Protein AF-A0A859FGV5-F1 (afdb_monomer_lite)

Organism: NCBI:txid2592382

Structure (mmCIF, N/CA/C/O backbone):
data_AF-A0A859FGV5-F1
#
_entry.id   AF-A0A859FGV5-F1
#
loop_
_atom_site.group_PDB
_atom_site.id
_atom_site.type_symbol
_atom_site.label_atom_id
_atom_site.label_alt_id
_atom_site.label_comp_id
_atom_site.label_asym_id
_atom_site.label_entity_id
_atom_site.label_seq_id
_atom_site.pdbx_PDB_ins_code
_atom_site.Cartn_x
_atom_site.Cartn_y
_atom_site.Cartn_z
_atom_site.occupancy
_atom_site.B_iso_or_equiv
_atom_site.auth_seq_id
_atom_site.auth_comp_id
_atom_site.auth_asym_id
_atom_site.auth_atom_id
_atom_site.pdbx_PDB_model_num
ATOM 1 N N . MET A 1 1 ? -12.016 44.290 43.740 1.00 36.22 1 MET A N 1
ATOM 2 C CA . MET A 1 1 ? -12.674 45.457 43.110 1.00 36.22 1 MET A CA 1
ATOM 3 C C . MET A 1 1 ? -13.338 44.993 41.828 1.00 36.22 1 MET A C 1
ATOM 5 O O . MET A 1 1 ? -12.646 44.362 41.050 1.00 36.22 1 MET A O 1
ATOM 9 N N . LYS A 1 2 ? -14.636 45.313 41.693 1.00 33.78 2 LYS A N 1
ATOM 10 C CA . LYS A 1 2 ? -15.413 45.671 40.483 1.00 33.78 2 LYS A CA 1
ATOM 11 C C . LYS A 1 2 ? -15.190 44.797 39.226 1.00 33.78 2 LYS A C 1
ATOM 13 O O . LYS A 1 2 ? -14.111 44.825 38.664 1.00 33.78 2 LYS A O 1
ATOM 18 N N . ALA A 1 3 ? -16.105 43.911 38.833 1.00 37.06 3 ALA A N 1
ATOM 19 C CA . ALA A 1 3 ? -17.445 44.147 38.263 1.00 37.06 3 ALA A CA 1
ATOM 20 C C . ALA A 1 3 ? -17.447 44.782 36.855 1.00 37.06 3 ALA A C 1
ATOM 22 O O . ALA A 1 3 ? -16.793 45.800 36.647 1.00 37.06 3 ALA A O 1
ATOM 23 N N . SER A 1 4 ? -18.322 44.217 36.007 1.00 36.66 4 SER A N 1
ATOM 24 C CA . SER A 1 4 ? -19.003 44.822 34.840 1.00 36.66 4 SER A CA 1
ATOM 25 C C . SER A 1 4 ? -18.224 44.805 33.513 1.00 36.66 4 SER A C 1
ATOM 27 O O . SER A 1 4 ? -17.102 45.284 33.454 1.00 36.66 4 SER A O 1
ATOM 29 N N . ILE A 1 5 ? -18.684 44.134 32.444 1.00 42.53 5 ILE A N 1
ATOM 30 C CA . ILE A 1 5 ? -19.902 44.340 31.612 1.00 42.53 5 ILE A CA 1
ATOM 31 C C . ILE A 1 5 ? -19.957 45.739 30.975 1.00 42.53 5 ILE A C 1
ATOM 33 O O . ILE A 1 5 ? -20.167 46.698 31.711 1.00 42.53 5 ILE A O 1
ATOM 37 N N . LEU A 1 6 ? -19.863 45.803 29.632 1.00 35.97 6 LEU A N 1
ATOM 38 C CA . LEU A 1 6 ? -20.652 46.610 28.656 1.00 35.97 6 LEU A CA 1
ATOM 39 C C . LEU A 1 6 ? -19.947 46.493 27.279 1.00 35.97 6 LEU A C 1
ATOM 41 O O . LEU A 1 6 ? -18.790 46.877 27.168 1.00 35.97 6 LEU A O 1
ATOM 45 N N . ILE A 1 7 ? -20.449 45.781 26.261 1.00 45.12 7 ILE A N 1
ATOM 46 C CA . ILE A 1 7 ? -21.450 46.181 25.241 1.00 45.12 7 ILE A CA 1
ATOM 47 C C . ILE A 1 7 ? -21.465 47.684 24.916 1.00 45.12 7 ILE A C 1
ATOM 49 O O . ILE A 1 7 ? -21.731 48.478 25.807 1.00 45.12 7 ILE A O 1
ATOM 53 N N . ILE A 1 8 ? -21.265 48.032 23.634 1.00 44.50 8 ILE A N 1
ATOM 54 C CA . ILE A 1 8 ? -21.992 49.031 22.799 1.00 44.50 8 ILE A CA 1
ATOM 55 C C . ILE A 1 8 ? -21.205 49.144 21.467 1.00 44.50 8 ILE A C 1
ATOM 57 O O . ILE A 1 8 ? -20.013 49.414 21.500 1.00 44.50 8 ILE A O 1
ATOM 61 N N . ILE A 1 9 ? -21.698 48.701 20.301 1.00 42.84 9 ILE A N 1
ATOM 62 C CA . ILE A 1 9 ? -22.842 49.149 19.471 1.00 42.84 9 ILE A CA 1
ATOM 63 C C . ILE A 1 9 ? -22.511 50.371 18.575 1.00 42.84 9 ILE A C 1
ATOM 65 O O . ILE A 1 9 ? -22.349 51.482 19.061 1.00 42.84 9 ILE A O 1
ATOM 69 N N . ILE A 1 10 ? -22.561 50.101 17.258 1.00 44.59 10 ILE A N 1
ATOM 70 C CA . ILE A 1 10 ? -23.005 50.930 16.110 1.00 44.59 10 ILE A CA 1
ATOM 71 C C . ILE A 1 10 ? -22.128 52.088 15.600 1.00 44.59 10 ILE A C 1
ATOM 73 O O . ILE A 1 10 ? -21.855 53.065 16.285 1.00 44.59 10 ILE A O 1
ATOM 77 N N . GLY A 1 11 ? -21.890 52.030 14.283 1.00 44.16 11 GLY A N 1
ATOM 78 C CA . GLY A 1 11 ? -21.596 53.166 13.409 1.00 44.16 11 GLY A CA 1
ATOM 79 C C . GLY A 1 11 ? -21.893 52.823 11.944 1.00 44.16 11 GLY A C 1
ATOM 80 O O . GLY A 1 11 ? -20.979 52.554 11.177 1.00 44.16 11 GLY A O 1
ATOM 81 N N . ILE A 1 12 ? -23.182 52.772 11.587 1.00 49.06 12 ILE A N 1
ATOM 82 C CA . ILE A 1 12 ? -23.689 52.742 10.201 1.00 49.06 12 ILE A CA 1
ATOM 83 C C . ILE A 1 12 ? -23.523 54.146 9.588 1.00 49.06 12 ILE A C 1
ATOM 85 O O . ILE A 1 12 ? -23.565 55.129 10.328 1.00 49.06 12 ILE A O 1
ATOM 89 N N . LEU A 1 13 ? -23.485 54.192 8.247 1.00 46.62 13 LEU A N 1
ATOM 90 C CA . LEU A 1 13 ? -23.838 55.282 7.311 1.00 46.62 13 LEU A CA 1
ATOM 91 C C . LEU A 1 13 ? -22.626 55.865 6.573 1.00 46.62 13 LEU A C 1
ATOM 93 O O . LEU A 1 13 ? -21.603 56.139 7.181 1.00 46.62 13 LEU A O 1
ATOM 97 N N . ALA A 1 14 ? -22.679 56.226 5.296 1.00 50.22 14 ALA A N 1
ATOM 98 C CA . ALA A 1 14 ? -23.533 55.934 4.144 1.00 50.22 14 ALA A CA 1
ATOM 99 C C . ALA A 1 14 ? -22.877 56.699 2.978 1.00 50.22 14 ALA A C 1
ATOM 101 O O . ALA A 1 14 ? -22.317 57.775 3.189 1.00 50.22 14 ALA A O 1
ATOM 102 N N . GLY A 1 15 ? -22.983 56.189 1.755 1.00 37.38 15 GLY A N 1
ATOM 103 C CA . GLY A 1 15 ? -22.537 56.896 0.556 1.00 37.38 15 GLY A CA 1
ATOM 104 C C . GLY A 1 15 ? -23.163 56.301 -0.697 1.00 37.38 15 GLY A C 1
ATOM 105 O O . GLY A 1 15 ? -22.520 55.533 -1.400 1.00 37.38 15 GLY A O 1
ATOM 106 N N . CYS A 1 16 ? -24.436 56.625 -0.929 1.00 46.34 16 CYS A N 1
ATOM 107 C CA . CYS A 1 16 ? -25.188 56.331 -2.148 1.00 46.34 16 CYS A CA 1
ATOM 108 C C . CYS A 1 16 ? -24.657 57.123 -3.358 1.00 46.34 16 CYS A C 1
ATOM 110 O O . CYS A 1 16 ? -24.300 58.288 -3.208 1.00 46.34 16 CYS A O 1
ATOM 112 N N . SER A 1 17 ? -24.787 56.575 -4.572 1.00 42.12 17 SER A N 1
ATOM 113 C CA . SER A 1 17 ? -25.478 57.299 -5.655 1.00 42.12 17 SER A CA 1
ATOM 114 C C . SER A 1 17 ? -26.057 56.336 -6.702 1.00 42.12 17 SER A C 1
ATOM 116 O O . SER A 1 17 ? -25.453 55.326 -7.049 1.00 42.12 17 SER A O 1
ATOM 118 N N . GLU A 1 18 ? -27.288 56.658 -7.098 1.00 41.16 18 GLU A N 1
ATOM 119 C CA . GLU A 1 18 ? -28.247 55.948 -7.955 1.00 41.16 18 GLU A CA 1
ATOM 120 C C . GLU A 1 18 ? -27.807 55.933 -9.430 1.00 41.16 18 GLU A C 1
ATOM 122 O O . GLU A 1 18 ? -27.090 56.819 -9.885 1.00 41.16 18 GLU A O 1
ATOM 127 N N . SER A 1 19 ? -28.212 54.978 -10.268 1.00 37.00 19 SER A N 1
ATOM 128 C CA . SER A 1 19 ? -29.498 54.952 -10.999 1.00 37.00 19 SER A CA 1
ATOM 129 C C . SER A 1 19 ? -29.366 53.815 -12.040 1.00 37.00 19 SER A C 1
ATOM 131 O O . SER A 1 19 ? -28.291 53.621 -12.590 1.00 37.00 19 SER A O 1
ATOM 133 N N . SER A 1 20 ? -30.331 52.955 -12.360 1.00 38.19 20 SER A N 1
ATOM 134 C CA . SER A 1 20 ? -31.715 53.188 -12.763 1.00 38.19 20 SER A CA 1
ATOM 135 C C . SER A 1 20 ? -32.458 51.840 -12.823 1.00 38.19 20 SER A C 1
ATOM 137 O O . SER A 1 20 ? -31.886 50.798 -13.137 1.00 38.19 20 SER A O 1
ATOM 139 N N . THR A 1 21 ? -33.747 51.875 -12.502 1.00 37.75 21 THR A N 1
ATOM 140 C CA . THR A 1 21 ? -34.671 50.736 -12.473 1.00 37.75 21 THR A CA 1
ATOM 141 C C . THR A 1 21 ? -34.961 50.171 -13.866 1.00 37.75 21 THR A C 1
ATOM 143 O O . THR A 1 21 ? -35.413 50.901 -14.745 1.00 37.75 21 THR A O 1
ATOM 146 N N . SER A 1 22 ? -34.876 48.847 -14.020 1.00 31.41 22 SER A N 1
ATOM 147 C CA . SER A 1 22 ? -35.819 48.091 -14.853 1.00 31.41 22 SER A CA 1
ATOM 148 C C . SER A 1 22 ? -36.148 46.764 -14.162 1.00 31.41 22 SER A C 1
ATOM 150 O O . SER A 1 22 ? -35.274 46.073 -13.650 1.00 31.41 22 SER A O 1
ATOM 152 N N . ILE A 1 23 ? -37.444 46.482 -14.051 1.00 37.06 23 ILE A N 1
ATOM 153 C CA . ILE A 1 23 ? -38.026 45.320 -13.379 1.00 37.06 23 ILE A CA 1
ATOM 154 C C . ILE A 1 23 ? -38.530 44.346 -14.458 1.00 37.06 23 ILE A C 1
ATOM 156 O O . ILE A 1 23 ? -39.153 44.784 -15.424 1.00 37.06 23 ILE A O 1
ATOM 160 N N . ASN A 1 24 ? -38.329 43.048 -14.187 1.00 32.16 24 ASN A N 1
ATOM 161 C CA . ASN A 1 24 ? -38.904 41.827 -14.784 1.00 32.16 24 ASN A CA 1
ATOM 162 C C . ASN A 1 24 ? -38.186 41.177 -15.978 1.00 32.16 24 ASN A C 1
ATOM 164 O O . ASN A 1 24 ? -38.390 41.561 -17.124 1.00 32.16 24 ASN A O 1
ATOM 168 N N . THR A 1 25 ? -37.492 40.063 -15.710 1.00 31.73 25 THR A N 1
ATOM 169 C CA . THR A 1 25 ? -37.883 38.672 -16.070 1.00 31.73 25 THR A CA 1
ATOM 170 C C . THR A 1 25 ? -36.914 37.718 -15.338 1.00 31.73 25 THR A C 1
ATOM 172 O O . THR A 1 25 ? -35.735 38.057 -15.239 1.00 31.73 25 THR A O 1
ATOM 175 N N . PRO A 1 26 ? -37.354 36.582 -14.756 1.00 35.41 26 PRO A N 1
ATOM 176 C CA . PRO A 1 26 ? -36.458 35.697 -14.019 1.00 35.41 26 PRO A CA 1
ATOM 177 C C . PRO A 1 26 ? -35.542 34.977 -15.012 1.00 35.41 26 PRO A C 1
ATOM 179 O O . PRO A 1 26 ? -36.003 34.119 -15.764 1.00 35.41 26 PRO A O 1
ATOM 182 N N . SER A 1 27 ? -34.256 35.337 -15.031 1.00 33.00 27 SER A N 1
ATOM 183 C CA . SER A 1 27 ? -33.252 34.525 -15.715 1.00 33.00 27 SER A CA 1
ATOM 184 C C . SER A 1 27 ? -33.233 33.158 -15.056 1.00 33.00 27 SER A C 1
ATOM 186 O O . SER A 1 27 ? -32.942 33.021 -13.867 1.00 33.00 27 SER A O 1
ATOM 188 N N . GLN A 1 28 ? -33.583 32.157 -15.854 1.00 34.97 28 GLN A N 1
ATOM 189 C CA . GLN A 1 28 ? -33.240 30.778 -15.592 1.00 34.97 28 GLN A CA 1
ATOM 190 C C . GLN A 1 28 ? -31.737 30.737 -15.316 1.00 34.97 28 GLN A C 1
ATOM 192 O O . GLN A 1 28 ? -30.939 31.170 -16.144 1.00 34.97 28 GLN A O 1
ATOM 197 N N . VAL A 1 29 ? -31.371 30.283 -14.121 1.00 39.88 29 VAL A N 1
ATOM 198 C CA . VAL A 1 29 ? -30.007 29.850 -13.841 1.00 39.88 29 VAL A CA 1
ATOM 199 C C . VAL A 1 29 ? -29.839 28.584 -14.668 1.00 39.88 29 VAL A C 1
ATOM 201 O O . VAL A 1 29 ? -30.293 27.511 -14.270 1.00 39.88 29 VAL A O 1
ATOM 204 N N . GLU A 1 30 ? -29.295 28.732 -15.874 1.00 37.31 30 GLU A N 1
ATOM 205 C CA . GLU A 1 30 ? -28.652 27.605 -16.530 1.00 37.31 30 GLU A CA 1
ATOM 206 C C . GLU A 1 30 ? -27.567 27.109 -15.570 1.00 37.31 30 GLU A C 1
ATOM 208 O O . GLU A 1 30 ? -26.857 27.934 -14.984 1.00 37.31 30 GLU A O 1
ATOM 213 N N . PRO A 1 31 ? -27.474 25.794 -15.316 1.00 39.19 31 PRO A N 1
ATOM 214 C CA . PRO A 1 31 ? -26.362 25.279 -14.547 1.00 39.19 31 PRO A CA 1
ATOM 215 C C . PRO A 1 31 ? -25.097 25.666 -15.310 1.00 39.19 31 PRO A C 1
ATOM 217 O O . PRO A 1 31 ? -24.920 25.234 -16.448 1.00 39.19 31 PRO A O 1
ATOM 220 N N . GLU A 1 32 ? -24.251 26.499 -14.699 1.00 36.03 32 GLU A N 1
ATOM 221 C CA . GLU A 1 32 ? -22.847 26.610 -15.078 1.00 36.03 32 GLU A CA 1
ATOM 222 C C . GLU A 1 32 ? -22.302 25.185 -15.051 1.00 36.03 32 GLU A C 1
ATOM 224 O O . GLU A 1 32 ? -21.998 24.612 -14.003 1.00 36.03 32 GLU A O 1
ATOM 229 N N . THR A 1 33 ? -22.276 24.561 -16.224 1.00 37.66 33 THR A N 1
ATOM 230 C CA . THR A 1 33 ? -21.464 23.391 -16.465 1.00 37.66 33 THR A CA 1
ATOM 231 C C . THR A 1 33 ? -20.056 23.858 -16.180 1.00 37.66 33 THR A C 1
ATOM 233 O O . THR A 1 33 ? -19.511 24.669 -16.927 1.00 37.66 33 THR A O 1
ATOM 236 N N . VAL A 1 34 ? -19.504 23.403 -15.058 1.00 40.84 34 VAL A N 1
ATOM 237 C CA . VAL A 1 34 ? -18.069 23.443 -14.817 1.00 40.84 34 VAL A CA 1
ATOM 238 C C . VAL A 1 34 ? -17.454 22.736 -16.019 1.00 40.84 34 VAL A C 1
ATOM 240 O O . VAL A 1 34 ? -17.498 21.510 -16.112 1.00 40.84 34 VAL A O 1
ATOM 243 N N . GLU A 1 35 ? -16.979 23.511 -16.992 1.00 36.38 35 GLU A N 1
ATOM 244 C CA . GLU A 1 35 ? -16.066 23.007 -18.002 1.00 36.38 35 GLU A CA 1
ATOM 245 C C . GLU A 1 35 ? -14.843 22.541 -17.223 1.00 36.38 35 GLU A C 1
ATOM 247 O O . GLU A 1 35 ? -14.020 23.330 -16.760 1.00 36.38 35 GLU A O 1
ATOM 252 N N . LEU A 1 36 ? -14.782 21.229 -17.005 1.00 38.28 36 LEU A N 1
ATOM 253 C CA . LEU A 1 36 ? -13.553 20.528 -16.698 1.00 38.28 36 LEU A CA 1
ATOM 254 C C . LEU A 1 36 ? -12.600 20.830 -17.853 1.00 38.28 36 LEU A C 1
ATOM 256 O O . LEU A 1 36 ? -12.634 20.172 -18.892 1.00 38.28 36 LEU A O 1
ATOM 260 N N . ILE A 1 37 ? -11.766 21.852 -17.675 1.00 41.19 37 ILE A N 1
ATOM 261 C CA . ILE A 1 37 ? -10.524 21.985 -18.422 1.00 41.19 37 ILE A CA 1
ATOM 262 C C . ILE A 1 37 ? -9.653 20.833 -17.920 1.00 41.19 37 ILE A C 1
ATOM 264 O O . ILE A 1 37 ? -8.911 20.957 -16.951 1.00 41.19 37 ILE A O 1
ATOM 268 N N . LEU A 1 38 ? -9.854 19.659 -18.515 1.00 43.72 38 LEU A N 1
ATOM 269 C CA . LEU A 1 38 ? -8.895 18.571 -18.465 1.00 43.72 38 LEU A CA 1
ATOM 270 C C . LEU A 1 38 ? -7.695 19.071 -19.265 1.00 43.72 38 LEU A C 1
ATOM 272 O O . LEU A 1 38 ? -7.762 19.136 -20.493 1.00 43.72 38 LEU A O 1
ATOM 276 N N . ASP A 1 39 ? -6.636 19.489 -18.571 1.00 42.22 39 ASP A N 1
ATOM 277 C CA . ASP A 1 39 ? -5.323 19.638 -19.191 1.00 42.22 39 ASP A CA 1
ATOM 278 C C . ASP A 1 39 ? -4.971 18.285 -19.820 1.00 42.22 39 ASP A C 1
ATOM 280 O O . ASP A 1 39 ? -4.677 17.299 -19.147 1.00 42.22 39 ASP A O 1
ATOM 284 N N . ASN A 1 40 ? -5.107 18.226 -21.140 1.00 41.88 40 ASN A N 1
ATOM 285 C CA . ASN A 1 40 ? -5.143 17.004 -21.937 1.00 41.88 40 ASN A CA 1
ATOM 286 C C . ASN A 1 40 ? -3.730 16.497 -22.297 1.00 41.88 40 ASN A C 1
ATOM 288 O O . ASN A 1 40 ? -3.563 15.819 -23.307 1.00 41.88 40 ASN A O 1
ATOM 292 N N . ASP A 1 41 ? -2.730 16.845 -21.483 1.00 47.16 41 ASP A N 1
ATOM 293 C CA . ASP A 1 41 ? -1.309 16.521 -21.678 1.00 47.16 41 ASP A CA 1
ATOM 294 C C . ASP A 1 41 ? -0.780 15.542 -20.610 1.00 47.16 41 ASP A C 1
ATOM 296 O O . ASP A 1 41 ? 0.430 15.400 -20.430 1.00 47.16 41 ASP A O 1
ATOM 300 N N . GLN A 1 42 ? -1.659 14.826 -19.896 1.00 56.59 42 GLN A N 1
ATOM 301 C CA . GLN A 1 42 ? -1.212 13.669 -19.118 1.00 56.59 42 GLN A CA 1
ATOM 302 C C . GLN A 1 42 ? -0.746 12.579 -20.087 1.00 56.59 42 GLN A C 1
ATOM 304 O O . GLN A 1 42 ? -1.535 12.036 -20.863 1.00 56.59 42 GLN A O 1
ATOM 309 N N . GLN A 1 43 ? 0.555 12.287 -20.058 1.00 72.00 43 GLN A N 1
ATOM 310 C CA . GLN A 1 43 ? 1.145 11.186 -20.805 1.00 72.00 43 GLN A CA 1
ATOM 311 C C . GLN A 1 43 ? 0.387 9.899 -20.457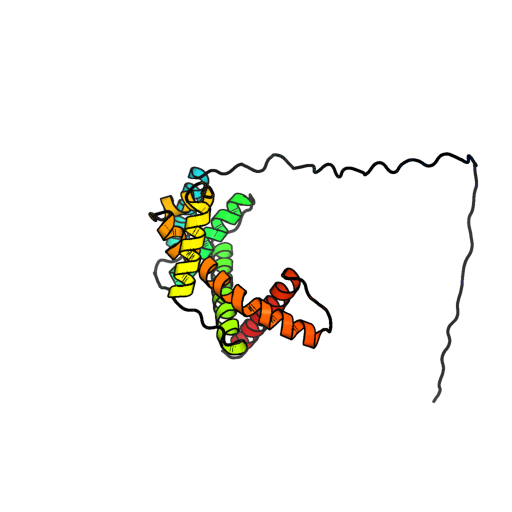 1.00 72.00 43 GLN A C 1
ATOM 313 O O . GLN A 1 43 ? 0.344 9.488 -19.300 1.00 72.00 43 GLN A O 1
ATOM 318 N N . VAL A 1 44 ? -0.238 9.277 -21.457 1.00 84.69 44 VAL A N 1
ATOM 319 C CA . VAL A 1 44 ? -0.859 7.962 -21.283 1.00 84.69 44 VAL A CA 1
ATOM 320 C C . VAL A 1 44 ? 0.274 6.946 -21.216 1.00 84.69 44 VAL A C 1
ATOM 322 O O . VAL A 1 44 ? 0.887 6.659 -22.241 1.00 84.69 44 VAL A O 1
ATOM 325 N N . LEU A 1 45 ? 0.572 6.471 -20.007 1.00 94.00 45 LEU A N 1
ATOM 326 C CA . LEU A 1 45 ? 1.606 5.471 -19.755 1.00 94.00 45 LEU A CA 1
ATOM 327 C C . LEU A 1 45 ? 1.080 4.067 -20.054 1.00 94.00 45 LEU A C 1
ATOM 329 O O . LEU A 1 45 ? -0.039 3.720 -19.663 1.00 94.00 45 LEU A O 1
ATOM 333 N N . ASP A 1 46 ? 1.894 3.262 -20.729 1.00 96.88 46 ASP A N 1
ATOM 334 C CA . ASP A 1 46 ? 1.591 1.865 -21.031 1.00 96.88 46 ASP A CA 1
ATOM 335 C C . ASP A 1 46 ? 2.468 0.878 -20.238 1.00 96.88 46 ASP A C 1
ATOM 337 O O . ASP A 1 46 ? 3.278 1.247 -19.388 1.00 96.88 46 ASP A O 1
ATOM 341 N N . GLU A 1 47 ? 2.275 -0.418 -20.486 1.00 97.62 47 GLU A N 1
ATOM 342 C CA . GLU A 1 47 ? 2.994 -1.495 -19.794 1.00 97.62 47 GLU A CA 1
ATOM 343 C C . GLU A 1 47 ? 4.519 -1.400 -19.966 1.00 97.62 47 GLU A C 1
ATOM 345 O O . GLU A 1 47 ? 5.265 -1.756 -19.052 1.00 97.62 47 GLU A O 1
ATOM 350 N N . ILE A 1 48 ? 4.989 -0.918 -21.123 1.00 98.06 48 ILE A N 1
ATOM 351 C CA . ILE A 1 48 ? 6.416 -0.782 -21.430 1.00 98.06 48 ILE A CA 1
ATOM 352 C C . ILE A 1 48 ? 7.000 0.378 -20.627 1.00 98.06 48 ILE A C 1
ATOM 354 O O . ILE A 1 48 ? 8.085 0.230 -20.062 1.00 98.06 48 ILE A O 1
ATOM 358 N N . ASP A 1 49 ? 6.281 1.498 -20.524 1.00 97.88 49 ASP A N 1
ATOM 359 C CA . ASP A 1 49 ? 6.707 2.632 -19.699 1.00 97.88 49 ASP A CA 1
ATOM 360 C C . ASP A 1 49 ? 6.907 2.204 -18.237 1.00 97.88 49 ASP A C 1
ATOM 362 O O . ASP A 1 49 ? 7.964 2.443 -17.647 1.00 97.88 49 ASP A O 1
ATOM 366 N N . TYR A 1 50 ? 5.934 1.490 -17.661 1.00 98.50 50 TYR A N 1
ATOM 367 C CA . TYR A 1 50 ? 6.036 0.998 -16.284 1.00 98.50 50 TYR A CA 1
ATOM 368 C C . TYR A 1 50 ? 7.143 -0.038 -16.096 1.00 98.50 50 TYR A C 1
ATOM 370 O O . TYR A 1 50 ? 7.788 -0.050 -15.045 1.00 98.50 50 TYR A O 1
ATOM 378 N N . GLN A 1 51 ? 7.405 -0.882 -17.096 1.00 98.62 51 GLN A N 1
ATOM 379 C CA . GLN A 1 51 ? 8.541 -1.800 -17.056 1.00 98.62 51 GLN A CA 1
ATOM 380 C C . GLN A 1 51 ? 9.867 -1.032 -16.989 1.00 98.62 51 GLN A C 1
ATOM 382 O O . GLN A 1 51 ? 10.680 -1.304 -16.107 1.00 98.62 51 GLN A O 1
ATOM 387 N N . ILE A 1 52 ? 10.051 -0.031 -17.858 1.00 98.56 52 ILE A N 1
ATOM 388 C CA . ILE A 1 52 ? 11.253 0.814 -17.882 1.00 98.56 52 ILE A CA 1
ATOM 389 C C . ILE A 1 52 ? 11.429 1.535 -16.543 1.00 98.56 52 ILE A C 1
ATOM 391 O O . ILE A 1 52 ? 12.514 1.503 -15.966 1.00 98.56 52 ILE A O 1
ATOM 395 N N . PHE A 1 53 ? 10.371 2.151 -16.012 1.00 98.50 53 PHE A N 1
ATOM 396 C CA . PHE A 1 53 ? 10.450 2.855 -14.730 1.00 98.50 53 PHE A CA 1
ATOM 397 C C . PHE A 1 53 ? 10.784 1.914 -13.572 1.00 98.50 53 PHE A C 1
ATOM 399 O O . PHE A 1 53 ? 11.519 2.301 -12.665 1.00 98.50 53 PHE A O 1
ATOM 406 N N . THR A 1 54 ? 10.286 0.677 -13.609 1.00 98.69 54 THR A N 1
ATOM 407 C CA . THR A 1 54 ? 10.604 -0.334 -12.595 1.00 98.69 54 THR A CA 1
ATOM 408 C C . THR A 1 54 ? 12.065 -0.775 -12.689 1.00 98.69 54 THR A C 1
ATOM 410 O O . THR A 1 54 ? 12.742 -0.826 -11.661 1.00 98.69 54 THR A O 1
ATOM 413 N N . ASP A 1 55 ? 12.582 -1.016 -13.898 1.00 98.62 55 ASP A N 1
ATOM 414 C CA . ASP A 1 55 ? 13.989 -1.369 -14.126 1.00 98.62 55 ASP A CA 1
ATOM 415 C C . ASP A 1 55 ? 14.930 -0.251 -13.639 1.00 98.62 55 ASP A C 1
ATOM 417 O O . ASP A 1 55 ? 15.874 -0.514 -12.887 1.00 98.62 55 ASP A O 1
ATOM 421 N N . GLU A 1 56 ? 14.633 1.005 -13.996 1.00 98.38 56 GLU A N 1
ATOM 422 C CA . GLU A 1 56 ? 15.377 2.184 -13.531 1.00 98.38 56 GLU A CA 1
ATOM 423 C C . GLU A 1 56 ? 15.352 2.292 -11.998 1.00 98.38 56 GLU A C 1
ATOM 425 O O . GLU A 1 56 ? 16.392 2.500 -11.367 1.00 98.38 56 GLU A O 1
ATOM 430 N N . ALA A 1 57 ? 14.183 2.114 -11.375 1.00 98.06 57 ALA A N 1
ATOM 431 C CA . ALA A 1 57 ? 14.043 2.173 -9.924 1.00 98.06 57 ALA A CA 1
ATOM 432 C C . ALA A 1 57 ? 14.877 1.094 -9.216 1.00 98.06 57 ALA A C 1
ATOM 434 O O . ALA A 1 57 ? 15.534 1.375 -8.210 1.00 98.06 57 ALA A O 1
ATOM 435 N N . VAL A 1 58 ? 14.870 -0.134 -9.744 1.00 96.56 58 VAL A N 1
ATOM 436 C CA . VAL A 1 58 ? 15.658 -1.255 -9.217 1.00 96.56 58 VAL A CA 1
ATOM 437 C C . VAL A 1 58 ? 17.156 -0.972 -9.337 1.00 96.56 58 VAL A C 1
ATOM 439 O O . VAL A 1 58 ? 17.896 -1.209 -8.379 1.00 96.56 58 VAL A O 1
ATOM 442 N N . GLU A 1 59 ? 17.617 -0.445 -10.474 1.00 96.00 59 GLU A N 1
ATOM 443 C CA . GLU A 1 59 ? 19.021 -0.068 -10.668 1.00 96.00 59 GLU A CA 1
ATOM 444 C C . GLU A 1 59 ? 19.457 1.004 -9.661 1.00 96.00 59 GLU A C 1
ATOM 446 O O . GLU A 1 59 ? 20.463 0.830 -8.962 1.00 96.00 59 GLU A O 1
ATOM 451 N N . VAL A 1 60 ? 18.670 2.077 -9.528 1.00 95.69 60 VAL A N 1
ATOM 452 C CA . VAL A 1 60 ? 18.955 3.160 -8.580 1.00 95.69 60 VAL A CA 1
ATOM 453 C C . VAL A 1 60 ? 19.002 2.619 -7.152 1.00 95.69 60 VAL A C 1
ATOM 455 O O . VAL A 1 60 ? 19.990 2.852 -6.455 1.00 95.69 60 VAL A O 1
ATOM 458 N N . PHE A 1 61 ? 18.005 1.840 -6.727 1.00 95.06 61 PHE A N 1
ATOM 459 C CA . PHE A 1 61 ? 17.966 1.267 -5.380 1.00 95.06 61 PHE A CA 1
ATOM 460 C C . PHE A 1 61 ? 19.198 0.400 -5.078 1.00 95.06 61 PHE A C 1
ATOM 462 O O . PHE A 1 61 ? 19.854 0.573 -4.046 1.00 95.06 61 PHE A O 1
ATOM 469 N N . ASN A 1 62 ? 19.557 -0.498 -6.000 1.00 92.56 62 ASN A N 1
ATOM 470 C CA . ASN A 1 62 ? 20.705 -1.395 -5.845 1.00 92.56 62 ASN A CA 1
ATOM 471 C C . ASN A 1 62 ? 22.042 -0.639 -5.787 1.00 92.56 62 ASN A C 1
ATOM 473 O O . ASN A 1 62 ? 22.992 -1.115 -5.165 1.00 92.56 62 ASN A O 1
ATOM 477 N N . SER A 1 63 ? 22.128 0.543 -6.407 1.00 91.44 63 SER A N 1
ATOM 478 C CA . SER A 1 63 ? 23.313 1.402 -6.312 1.00 91.44 63 SER A CA 1
ATOM 479 C C . SER A 1 63 ? 23.477 2.056 -4.931 1.00 91.44 63 SER A C 1
ATOM 481 O O . SER A 1 63 ? 24.600 2.372 -4.532 1.00 91.44 63 SER A O 1
ATOM 483 N N . MET A 1 64 ? 22.377 2.231 -4.188 1.00 87.56 64 MET A N 1
ATOM 484 C CA . MET A 1 64 ? 22.359 2.884 -2.874 1.00 87.56 64 MET A CA 1
ATOM 485 C C . MET A 1 64 ? 22.559 1.899 -1.720 1.00 87.56 64 MET A C 1
ATOM 487 O O . MET A 1 64 ? 23.241 2.220 -0.745 1.00 87.56 64 MET A O 1
ATOM 491 N N . ILE A 1 65 ? 21.969 0.703 -1.808 1.00 79.25 65 ILE A N 1
ATOM 492 C CA . ILE A 1 65 ? 21.999 -0.296 -0.734 1.00 79.25 65 ILE A CA 1
ATOM 493 C C . ILE A 1 65 ? 22.672 -1.578 -1.239 1.00 79.25 65 ILE A C 1
ATOM 495 O O . ILE A 1 65 ? 22.036 -2.395 -1.901 1.00 79.25 65 ILE A O 1
ATOM 499 N N . PRO A 1 66 ? 23.949 -1.820 -0.890 1.00 62.94 66 PRO A N 1
ATOM 500 C CA . PRO A 1 66 ? 24.664 -3.005 -1.356 1.00 62.94 66 PRO A CA 1
ATOM 501 C C . PRO A 1 66 ? 24.297 -4.295 -0.601 1.00 62.94 66 PRO A C 1
ATOM 503 O O . PRO A 1 66 ? 24.786 -5.361 -0.971 1.00 62.94 66 PRO A O 1
ATOM 506 N N . TYR A 1 67 ? 23.495 -4.232 0.473 1.00 60.75 67 TYR A N 1
ATOM 507 C CA . TYR A 1 67 ? 23.204 -5.384 1.336 1.00 60.75 67 TYR A CA 1
ATOM 508 C C . TYR A 1 67 ? 21.700 -5.646 1.471 1.00 60.75 67 TYR A C 1
ATOM 510 O O . TYR A 1 67 ? 20.953 -4.769 1.895 1.00 60.75 67 TYR A O 1
ATOM 518 N N . GLN A 1 68 ? 21.273 -6.872 1.159 1.00 68.25 68 GLN A N 1
ATOM 519 C CA . GLN A 1 68 ? 19.869 -7.287 1.211 1.00 68.25 68 GLN A CA 1
ATOM 520 C C . GLN A 1 68 ? 19.494 -7.804 2.613 1.00 68.25 68 GLN A C 1
ATOM 522 O O . GLN A 1 68 ? 20.203 -8.613 3.213 1.00 68.25 68 GLN A O 1
ATOM 527 N N . SER A 1 69 ? 18.367 -7.327 3.135 1.00 72.69 69 SER A N 1
ATOM 528 C CA . SER A 1 69 ? 17.690 -7.779 4.358 1.00 72.69 69 SER A CA 1
ATOM 529 C C . SER A 1 69 ? 16.177 -7.785 4.108 1.00 72.69 69 SER A C 1
ATOM 531 O O . SER A 1 69 ? 15.714 -7.138 3.177 1.00 72.69 69 SER A O 1
ATOM 533 N N . GLU A 1 70 ? 15.377 -8.454 4.940 1.00 68.88 70 GLU A N 1
ATOM 534 C CA . GLU A 1 70 ? 13.907 -8.419 4.792 1.00 68.88 70 GLU A CA 1
ATOM 535 C C . GLU A 1 70 ? 13.354 -6.982 4.869 1.00 68.88 70 GLU A C 1
ATOM 537 O O . GLU A 1 70 ? 12.492 -6.578 4.091 1.00 68.88 70 GLU A O 1
ATOM 542 N N . GLN A 1 71 ? 13.919 -6.162 5.761 1.00 77.12 71 GLN A N 1
ATOM 543 C CA . GLN A 1 71 ? 13.606 -4.735 5.823 1.00 77.12 71 GLN A CA 1
ATOM 544 C C . GLN A 1 71 ? 14.012 -4.019 4.524 1.00 77.12 71 GLN A C 1
ATOM 546 O O . GLN A 1 71 ? 13.285 -3.146 4.056 1.00 77.12 71 GLN A O 1
ATOM 551 N N . SER A 1 72 ? 15.136 -4.412 3.914 1.00 81.88 72 SER A N 1
ATOM 552 C CA . SER A 1 72 ? 15.560 -3.900 2.607 1.00 81.88 72 SER A CA 1
ATOM 553 C C . SER A 1 72 ? 14.563 -4.238 1.501 1.00 81.88 72 SER A C 1
ATOM 555 O O . SER A 1 72 ? 14.420 -3.432 0.589 1.00 81.88 72 SER A O 1
ATOM 557 N N . ASP A 1 73 ? 13.867 -5.376 1.555 1.00 90.94 73 ASP A N 1
ATOM 558 C CA . ASP A 1 73 ? 12.877 -5.735 0.533 1.00 90.94 73 ASP A CA 1
ATOM 559 C C . ASP A 1 73 ? 11.619 -4.868 0.625 1.00 90.94 73 ASP A C 1
ATOM 561 O O . ASP A 1 73 ? 11.125 -4.393 -0.397 1.00 90.94 73 ASP A O 1
ATOM 565 N N . GLN A 1 74 ? 11.128 -4.593 1.837 1.00 93.50 74 GLN A N 1
ATOM 566 C CA . GLN A 1 74 ? 9.986 -3.688 2.029 1.00 93.50 74 GLN A CA 1
ATOM 567 C C . GLN A 1 74 ? 10.322 -2.255 1.607 1.00 93.50 74 GLN A C 1
ATOM 569 O O . GLN A 1 74 ? 9.545 -1.621 0.891 1.00 93.50 74 GLN A O 1
ATOM 574 N N . ILE A 1 75 ? 11.514 -1.769 1.971 1.00 95.62 75 ILE A N 1
ATOM 575 C CA . ILE A 1 75 ? 11.994 -0.461 1.515 1.00 95.62 75 ILE A CA 1
ATOM 576 C C . ILE A 1 75 ? 12.130 -0.458 -0.014 1.00 95.62 75 ILE A C 1
ATOM 578 O O . ILE A 1 75 ? 11.700 0.501 -0.646 1.00 95.62 75 ILE A O 1
ATOM 582 N N . ARG A 1 76 ? 12.647 -1.532 -0.634 1.00 95.94 76 ARG A N 1
ATOM 583 C CA . ARG A 1 76 ? 12.758 -1.641 -2.100 1.00 95.94 76 ARG A CA 1
ATOM 584 C C . ARG A 1 76 ? 11.404 -1.494 -2.787 1.00 95.94 76 ARG A C 1
ATOM 586 O O . ARG A 1 76 ? 11.298 -0.740 -3.750 1.00 95.94 76 ARG A O 1
ATOM 593 N N . LYS A 1 77 ? 10.365 -2.176 -2.296 1.00 97.12 77 LYS A N 1
ATOM 594 C CA . LYS A 1 77 ? 9.005 -2.072 -2.852 1.00 97.12 77 LYS A CA 1
ATOM 595 C C . LYS A 1 77 ? 8.481 -0.640 -2.808 1.00 97.12 77 LYS A C 1
ATOM 597 O O . LYS A 1 77 ? 8.009 -0.131 -3.822 1.00 97.12 77 LYS A O 1
ATOM 602 N N . TRP A 1 78 ? 8.599 0.025 -1.658 1.00 97.94 78 TRP A N 1
ATOM 603 C CA . TRP A 1 78 ? 8.172 1.418 -1.525 1.00 97.94 78 TRP A CA 1
ATOM 604 C C . TRP A 1 78 ? 9.010 2.371 -2.372 1.00 97.94 78 TRP A C 1
ATOM 606 O O . TRP A 1 78 ? 8.448 3.268 -2.989 1.00 97.94 78 TRP A O 1
ATOM 616 N N . PHE A 1 79 ? 10.320 2.145 -2.471 1.00 98.00 79 PHE A N 1
ATOM 617 C CA . PHE A 1 79 ? 11.195 2.926 -3.341 1.00 98.00 79 PHE A CA 1
ATOM 618 C C . PHE A 1 79 ? 10.754 2.832 -4.805 1.00 98.00 79 PHE A C 1
ATOM 620 O O . PHE A 1 79 ? 10.612 3.859 -5.459 1.00 98.00 79 PHE A O 1
ATOM 627 N N . ILE A 1 80 ? 10.472 1.622 -5.301 1.00 98.38 80 ILE A N 1
ATOM 628 C CA . ILE A 1 80 ? 9.957 1.405 -6.662 1.00 98.38 80 ILE A CA 1
ATOM 629 C C . ILE A 1 80 ? 8.640 2.161 -6.871 1.00 98.38 80 ILE A C 1
ATOM 631 O O . ILE A 1 80 ? 8.504 2.886 -7.853 1.00 98.38 80 ILE A O 1
ATOM 635 N N . ARG A 1 81 ? 7.692 2.051 -5.930 1.00 98.31 81 ARG A N 1
ATOM 636 C CA . ARG A 1 81 ? 6.402 2.760 -6.010 1.00 98.31 81 ARG A CA 1
ATOM 637 C C . ARG A 1 81 ? 6.581 4.280 -6.050 1.00 98.31 81 ARG A C 1
ATOM 639 O O . ARG A 1 81 ? 5.964 4.929 -6.886 1.00 98.31 81 ARG A O 1
ATOM 646 N N . TYR A 1 82 ? 7.448 4.841 -5.207 1.00 98.38 82 TYR A N 1
ATOM 647 C CA . TYR A 1 82 ? 7.740 6.277 -5.220 1.00 98.38 82 TYR A CA 1
ATOM 648 C C . TYR A 1 82 ? 8.464 6.718 -6.493 1.00 98.38 82 TYR A C 1
ATOM 650 O O . TYR A 1 82 ? 8.148 7.773 -7.032 1.00 98.38 82 TYR A O 1
ATOM 658 N N . TYR A 1 83 ? 9.380 5.906 -7.017 1.00 98.38 83 TYR A N 1
ATOM 659 C CA . TYR A 1 83 ? 10.044 6.198 -8.284 1.00 98.38 83 TYR A CA 1
ATOM 660 C C . TYR A 1 83 ? 9.042 6.276 -9.439 1.00 98.38 83 TYR A C 1
ATOM 662 O O . TYR A 1 83 ? 9.069 7.221 -10.224 1.00 98.38 83 TYR A O 1
ATOM 670 N N . ILE A 1 84 ? 8.123 5.312 -9.522 1.00 97.69 84 ILE A N 1
ATOM 671 C CA . ILE A 1 84 ? 7.057 5.311 -10.528 1.00 97.69 84 ILE A CA 1
ATOM 672 C C . ILE A 1 84 ? 6.136 6.520 -10.330 1.00 97.69 84 ILE A C 1
ATOM 674 O O . ILE A 1 84 ? 5.899 7.251 -11.286 1.00 97.69 84 ILE A O 1
ATOM 678 N N . GLN A 1 85 ? 5.701 6.801 -9.098 1.00 97.06 85 GLN A N 1
ATOM 679 C CA . GLN A 1 85 ? 4.858 7.960 -8.789 1.00 97.06 85 GLN A CA 1
ATOM 680 C C . GLN A 1 85 ? 5.517 9.287 -9.201 1.00 97.06 85 GLN A C 1
ATOM 682 O O . GLN A 1 85 ? 4.858 10.163 -9.757 1.00 97.06 85 GLN A O 1
ATOM 687 N N . MET A 1 86 ? 6.822 9.437 -8.962 1.00 96.88 86 MET A N 1
ATOM 688 C CA . MET A 1 86 ? 7.589 10.603 -9.401 1.00 96.88 86 MET A CA 1
ATOM 689 C C . MET A 1 86 ? 7.512 10.771 -10.926 1.00 96.88 86 MET A C 1
ATOM 691 O O . MET A 1 86 ? 7.302 11.882 -11.413 1.00 96.88 86 MET A O 1
ATOM 695 N N . LYS A 1 87 ? 7.657 9.674 -11.686 1.00 96.50 87 LYS A N 1
ATOM 696 C CA . LYS A 1 87 ? 7.559 9.690 -13.154 1.00 96.50 87 LYS A CA 1
ATOM 697 C C . LYS A 1 87 ? 6.147 10.036 -13.621 1.00 96.50 87 LYS A C 1
ATOM 699 O O . LYS A 1 87 ? 6.005 10.877 -14.501 1.00 96.50 87 LYS A O 1
ATOM 704 N N . GLU A 1 88 ? 5.124 9.440 -13.009 1.00 93.69 88 GLU A N 1
ATOM 705 C CA . GLU A 1 88 ? 3.709 9.714 -13.302 1.00 93.69 88 GLU A CA 1
ATOM 706 C C . GLU A 1 88 ? 3.341 11.182 -13.063 1.00 93.69 88 GLU A C 1
ATOM 708 O O . GLU A 1 88 ? 2.612 11.781 -13.852 1.00 93.69 88 GLU A O 1
ATOM 713 N N . ALA A 1 89 ? 3.867 11.775 -11.990 1.00 93.88 89 ALA A N 1
ATOM 714 C CA . ALA A 1 89 ? 3.617 13.167 -11.636 1.00 93.88 89 ALA A CA 1
ATOM 715 C C . ALA A 1 89 ? 4.459 14.168 -12.454 1.00 93.88 89 ALA A C 1
ATOM 717 O O . ALA A 1 89 ? 4.240 15.375 -12.355 1.00 93.88 89 ALA A O 1
ATOM 718 N N . GLY A 1 90 ? 5.431 13.697 -13.248 1.00 94.44 90 GLY A N 1
ATOM 719 C CA . GLY A 1 90 ? 6.405 14.564 -13.918 1.00 94.44 90 GLY A CA 1
ATOM 720 C C . GLY A 1 90 ? 7.276 15.353 -12.933 1.00 94.44 90 GLY A C 1
ATOM 721 O O . GLY A 1 90 ? 7.761 16.440 -13.257 1.00 94.44 90 GLY A O 1
ATOM 722 N N . GLU A 1 91 ? 7.445 14.831 -11.719 1.00 95.44 91 GLU A N 1
ATOM 723 C CA . GLU A 1 91 ? 8.209 15.460 -10.649 1.00 95.44 91 GLU A CA 1
ATOM 724 C C . GLU A 1 91 ? 9.684 15.043 -10.693 1.00 95.44 91 GLU A C 1
ATOM 726 O O . GLU A 1 91 ? 10.100 14.149 -11.432 1.00 95.44 91 GLU A O 1
ATOM 731 N N . VAL A 1 92 ? 10.510 15.726 -9.900 1.00 95.75 92 VAL A N 1
ATOM 732 C CA . VAL A 1 92 ? 11.935 15.413 -9.765 1.00 95.75 92 VAL A CA 1
ATOM 733 C C . VAL A 1 92 ? 12.250 15.256 -8.288 1.00 95.75 92 VAL A C 1
ATOM 735 O O . VAL A 1 92 ? 12.328 16.248 -7.565 1.00 95.75 92 VAL A O 1
ATOM 738 N N . TRP A 1 93 ? 12.447 14.011 -7.860 1.00 96.62 93 TRP A N 1
ATOM 739 C CA . TRP A 1 93 ? 12.903 13.660 -6.518 1.00 96.62 93 TRP A CA 1
ATOM 740 C C . TRP A 1 93 ? 14.307 13.068 -6.601 1.00 96.62 93 TRP A C 1
ATOM 742 O O . TRP A 1 93 ? 14.641 12.314 -7.519 1.00 96.62 93 TRP A O 1
ATOM 752 N N . SER A 1 94 ? 15.159 13.411 -5.644 1.00 97.00 94 SER A N 1
ATOM 753 C CA . SER A 1 94 ? 16.469 12.781 -5.523 1.00 97.00 94 SER A CA 1
ATOM 754 C C . SER A 1 94 ? 16.340 11.331 -5.029 1.00 97.00 94 SER A C 1
ATOM 756 O O . SER A 1 94 ? 15.388 10.992 -4.319 1.00 97.00 94 SER A O 1
ATOM 758 N N . PRO A 1 95 ? 17.313 10.454 -5.345 1.00 95.44 95 PRO A N 1
ATOM 759 C CA . PRO A 1 95 ? 17.345 9.104 -4.787 1.00 95.44 95 PRO A CA 1
ATOM 760 C C . PRO A 1 95 ? 17.318 9.078 -3.250 1.00 95.44 95 PRO A C 1
ATOM 762 O O . PRO A 1 95 ? 16.642 8.234 -2.670 1.00 95.44 95 PRO A O 1
ATOM 765 N N . ASP A 1 96 ? 17.988 10.027 -2.587 1.00 95.44 96 ASP A N 1
ATOM 766 C CA . ASP A 1 96 ? 18.001 10.137 -1.121 1.00 95.44 96 ASP A CA 1
ATOM 767 C C . ASP A 1 96 ? 16.623 10.511 -0.547 1.00 95.44 96 ASP A C 1
ATOM 769 O O . ASP A 1 96 ? 16.208 9.959 0.476 1.00 95.44 96 ASP A O 1
ATOM 773 N N . GLU A 1 97 ? 15.880 11.400 -1.215 1.00 96.50 97 GLU A N 1
ATOM 774 C CA . GLU A 1 97 ? 14.497 11.729 -0.841 1.00 96.50 97 GLU A CA 1
ATOM 775 C C . GLU A 1 97 ? 13.586 10.508 -0.994 1.00 96.50 97 GLU A C 1
ATOM 777 O O . GLU A 1 97 ? 12.881 10.155 -0.052 1.00 96.50 97 GLU A O 1
ATOM 782 N N . MET A 1 98 ? 13.651 9.800 -2.127 1.00 96.75 98 MET A N 1
ATOM 783 C CA . MET A 1 98 ? 12.865 8.575 -2.341 1.00 96.75 98 MET A CA 1
ATOM 784 C C . MET A 1 98 ? 13.205 7.475 -1.335 1.00 96.75 98 MET A C 1
ATOM 786 O O . MET A 1 98 ? 12.316 6.776 -0.851 1.00 96.75 98 MET A O 1
ATOM 790 N N . MET A 1 99 ? 14.485 7.332 -0.987 1.00 95.75 99 MET A N 1
ATOM 791 C CA . MET A 1 99 ? 14.927 6.398 0.044 1.00 95.75 99 MET A CA 1
ATOM 792 C C . MET A 1 99 ? 14.349 6.764 1.412 1.00 95.75 99 MET A C 1
ATOM 794 O O . MET A 1 99 ? 13.849 5.890 2.119 1.00 95.75 99 MET A O 1
ATOM 798 N N . THR A 1 100 ? 14.372 8.050 1.763 1.00 95.31 100 THR A N 1
ATOM 799 C CA . THR A 1 100 ? 13.789 8.553 3.014 1.00 95.31 100 THR A CA 1
ATOM 800 C C . THR A 1 100 ? 12.287 8.276 3.055 1.00 95.31 100 THR A C 1
ATOM 802 O O . THR A 1 100 ? 11.812 7.655 4.004 1.00 95.31 100 THR A O 1
ATOM 805 N N . LEU A 1 101 ? 11.553 8.614 1.989 1.00 96.69 101 LEU A N 1
ATOM 806 C CA . LEU A 1 101 ? 10.119 8.333 1.869 1.00 96.69 101 LEU A CA 1
ATOM 807 C C . LEU A 1 101 ? 9.817 6.834 2.002 1.00 96.69 101 LEU A C 1
ATOM 809 O O . LEU A 1 101 ? 8.908 6.442 2.731 1.00 96.69 101 LEU A O 1
ATOM 813 N N . A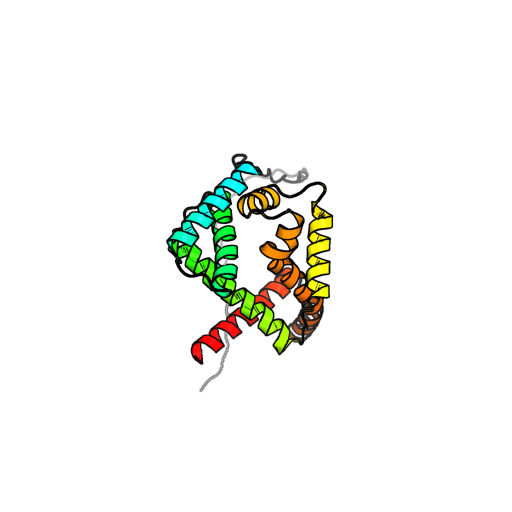LA A 1 102 ? 10.599 5.973 1.347 1.00 96.88 102 ALA A N 1
ATOM 814 C CA . ALA A 1 102 ? 10.426 4.525 1.423 1.00 96.88 102 ALA A CA 1
ATOM 815 C C . ALA A 1 102 ? 10.671 3.970 2.837 1.00 96.88 102 ALA A C 1
ATOM 817 O O . ALA A 1 102 ? 9.945 3.080 3.295 1.00 96.88 102 ALA A O 1
ATOM 818 N N . GLN A 1 103 ? 11.667 4.502 3.550 1.00 95.00 103 GLN A N 1
ATOM 819 C CA . GLN A 1 103 ? 11.951 4.148 4.941 1.00 95.00 103 GLN A CA 1
ATOM 820 C C . GLN A 1 103 ? 10.827 4.600 5.877 1.00 95.00 103 GLN A C 1
ATOM 822 O O . GLN A 1 103 ? 10.305 3.783 6.638 1.00 95.00 103 GLN A O 1
ATOM 827 N N . GLU A 1 104 ? 10.409 5.863 5.780 1.00 95.62 104 GLU A N 1
ATOM 828 C CA . GLU A 1 104 ? 9.307 6.424 6.567 1.00 95.62 104 GLU A CA 1
ATOM 829 C C . GLU A 1 104 ? 8.010 5.653 6.331 1.00 95.62 104 GLU A C 1
ATOM 831 O O . GLU A 1 104 ? 7.323 5.272 7.280 1.00 95.62 104 GLU A O 1
ATOM 836 N N . ARG A 1 105 ? 7.707 5.330 5.070 1.00 96.69 105 ARG A N 1
ATOM 837 C CA . ARG A 1 105 ? 6.533 4.541 4.703 1.00 96.69 105 ARG A CA 1
ATOM 838 C C . ARG A 1 105 ? 6.590 3.125 5.263 1.00 96.69 105 ARG A C 1
ATOM 840 O O . ARG A 1 105 ? 5.593 2.646 5.795 1.00 96.69 105 ARG A O 1
ATOM 847 N N . THR A 1 106 ? 7.751 2.475 5.204 1.00 95.25 106 THR A N 1
ATOM 848 C CA . THR A 1 106 ? 7.952 1.143 5.799 1.00 95.25 106 THR A CA 1
ATOM 849 C C . THR A 1 106 ? 7.718 1.175 7.311 1.00 95.25 106 THR A C 1
ATOM 851 O O . THR A 1 106 ? 7.040 0.299 7.850 1.00 95.25 106 THR A O 1
ATOM 854 N N . MET A 1 107 ? 8.234 2.197 8.002 1.00 95.31 107 MET A N 1
ATOM 855 C CA . MET A 1 107 ? 8.009 2.393 9.438 1.00 95.31 107 MET A CA 1
ATOM 856 C C . MET A 1 107 ? 6.534 2.648 9.754 1.00 95.31 107 MET A C 1
ATOM 858 O O . MET A 1 107 ? 5.994 2.045 10.682 1.00 95.31 107 MET A O 1
ATOM 862 N N . TYR A 1 108 ? 5.878 3.503 8.968 1.00 97.25 108 TYR A N 1
ATOM 863 C CA . TYR A 1 108 ? 4.464 3.817 9.123 1.00 97.25 108 TYR A CA 1
ATOM 864 C C . TYR A 1 108 ? 3.578 2.586 8.925 1.00 97.25 108 TYR A C 1
ATOM 866 O O . TYR A 1 108 ? 2.752 2.304 9.783 1.00 97.25 108 TYR A O 1
ATOM 874 N N . GLU A 1 109 ? 3.760 1.815 7.849 1.00 97.12 109 GLU A N 1
ATOM 875 C CA . GLU A 1 109 ? 2.959 0.607 7.601 1.00 97.12 109 GLU A CA 1
ATOM 876 C C . GLU A 1 109 ? 3.201 -0.468 8.663 1.00 97.12 109 GLU A C 1
ATOM 878 O O . GLU A 1 109 ? 2.272 -1.167 9.072 1.00 97.12 109 GLU A O 1
ATOM 883 N N . HIS A 1 110 ? 4.435 -0.592 9.160 1.00 96.00 110 HIS A N 1
ATOM 884 C CA . HIS A 1 110 ? 4.706 -1.465 10.295 1.00 96.00 110 HIS A CA 1
ATOM 885 C C . HIS A 1 110 ? 3.898 -1.036 11.525 1.00 96.00 110 HIS A C 1
ATOM 887 O O . HIS A 1 110 ? 3.207 -1.867 12.114 1.00 96.00 110 HIS A O 1
ATOM 893 N N . GLU A 1 111 ? 3.936 0.249 11.887 1.00 97.19 111 GLU A N 1
ATOM 894 C CA . GLU A 1 111 ? 3.208 0.751 13.052 1.00 97.19 111 GLU A CA 1
ATOM 895 C C . GLU A 1 111 ? 1.695 0.675 12.882 1.00 97.19 111 GLU A C 1
ATOM 897 O O . GLU A 1 111 ? 0.996 0.258 13.800 1.00 97.19 111 GLU A O 1
ATOM 902 N N . TRP A 1 112 ? 1.195 0.999 11.693 1.00 98.12 112 TRP A N 1
ATOM 903 C CA . TRP A 1 112 ? -0.216 0.905 11.340 1.00 98.12 112 TRP A CA 1
ATOM 904 C C . TRP A 1 112 ? -0.758 -0.508 11.588 1.00 98.12 112 TRP A C 1
ATOM 906 O O . TRP A 1 112 ? -1.834 -0.664 12.169 1.00 98.12 112 TRP A O 1
ATOM 916 N N . LYS A 1 113 ? 0.012 -1.544 11.222 1.00 97.69 113 LYS A N 1
ATOM 917 C CA . LYS A 1 113 ? -0.337 -2.950 11.483 1.00 97.69 113 LYS A CA 1
ATOM 918 C C . LYS A 1 113 ? -0.174 -3.333 12.954 1.00 97.69 113 LYS A C 1
ATOM 920 O O . LYS A 1 113 ? -1.017 -4.054 13.486 1.00 97.69 113 LYS A O 1
ATOM 925 N N . GLN A 1 114 ? 0.889 -2.873 13.621 1.00 96.94 114 GLN A N 1
ATOM 926 C CA . GLN A 1 114 ? 1.091 -3.167 15.044 1.00 96.94 114 GLN A CA 1
ATOM 927 C C . GLN A 1 114 ? -0.018 -2.570 15.906 1.00 96.94 114 GLN A C 1
ATOM 929 O O . GLN A 1 114 ? -0.557 -3.281 16.746 1.00 96.94 114 GLN A O 1
ATOM 934 N N . LEU A 1 115 ? -0.410 -1.321 15.661 1.00 97.69 115 LEU A N 1
ATOM 935 C CA . LEU A 1 115 ? -1.465 -0.651 16.412 1.00 97.69 115 LEU A CA 1
ATOM 936 C C . LEU A 1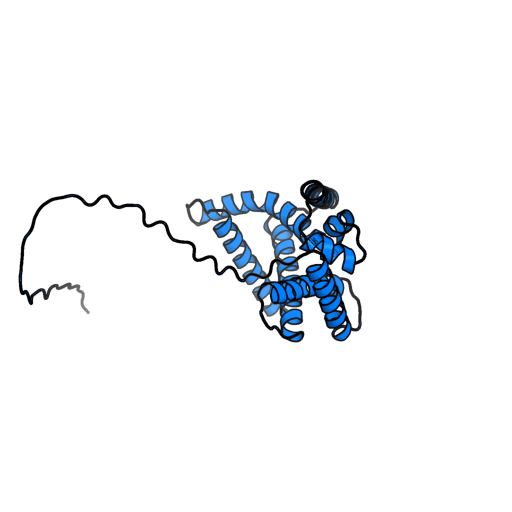 115 ? -2.813 -1.369 16.253 1.00 97.69 115 LEU A C 1
ATOM 938 O O . LEU A 1 115 ? -3.503 -1.603 17.245 1.00 97.69 115 LEU A O 1
ATOM 942 N N . ALA A 1 116 ? -3.150 -1.802 15.032 1.00 98.31 116 ALA A N 1
ATOM 943 C CA . ALA A 1 116 ? -4.348 -2.597 14.757 1.00 98.31 116 ALA A CA 1
ATOM 944 C C . ALA A 1 116 ? -4.351 -3.894 15.578 1.00 98.31 116 ALA A C 1
ATOM 946 O O . ALA A 1 116 ? -5.342 -4.244 16.216 1.00 98.31 116 ALA A O 1
ATOM 947 N N . LYS A 1 117 ? -3.206 -4.578 15.623 1.00 98.00 117 LYS A N 1
ATOM 948 C CA . LYS A 1 117 ? -3.044 -5.810 16.393 1.00 98.00 117 LYS A CA 1
ATOM 949 C C . LYS A 1 117 ? -3.131 -5.578 17.901 1.00 98.00 117 LYS A C 1
ATOM 951 O O . LYS A 1 117 ? -3.805 -6.331 18.594 1.00 98.00 117 LYS A O 1
ATOM 956 N N . THR A 1 118 ? -2.418 -4.591 18.438 1.00 97.12 118 THR A N 1
ATOM 957 C CA . THR A 1 118 ? -2.264 -4.439 19.893 1.00 97.12 118 THR A CA 1
ATOM 958 C C . THR A 1 118 ? -3.422 -3.711 20.553 1.00 97.12 118 THR A C 1
ATOM 960 O O . THR A 1 118 ? -3.768 -4.047 21.682 1.00 97.12 118 THR A O 1
ATOM 963 N N . ASN A 1 119 ? -4.007 -2.718 19.883 1.00 97.38 119 ASN A N 1
ATOM 964 C CA . ASN A 1 119 ? -5.034 -1.862 20.481 1.00 97.38 119 ASN A CA 1
ATOM 965 C C . ASN A 1 119 ? -6.447 -2.282 20.088 1.00 97.38 119 ASN A C 1
ATOM 967 O O . ASN A 1 119 ? -7.392 -1.971 20.809 1.00 97.38 119 ASN A O 1
ATOM 971 N N . TYR A 1 120 ? -6.581 -2.973 18.957 1.00 97.81 120 TYR A N 1
ATOM 972 C CA . TYR A 1 120 ? -7.870 -3.380 18.403 1.00 97.81 120 TYR A CA 1
ATOM 973 C C . TYR A 1 120 ? -8.000 -4.899 18.259 1.00 97.81 120 TYR A C 1
ATOM 975 O O . TYR A 1 120 ? -9.014 -5.368 17.753 1.00 97.81 120 TYR A O 1
ATOM 983 N N . GLU A 1 121 ? -6.996 -5.655 18.723 1.00 98.00 121 GLU A N 1
ATOM 984 C CA . GLU A 1 121 ? -6.982 -7.126 18.748 1.00 98.00 121 GLU A CA 1
ATOM 985 C C . GLU A 1 121 ? -7.229 -7.765 17.370 1.00 98.00 121 GLU A C 1
ATOM 987 O O . GLU A 1 121 ? -7.766 -8.866 17.270 1.00 98.00 121 GLU A O 1
ATOM 992 N N . ILE A 1 122 ? -6.825 -7.081 16.295 1.00 97.88 122 ILE A N 1
ATOM 993 C CA . ILE A 1 122 ? -7.009 -7.578 14.929 1.00 97.88 122 ILE A CA 1
ATOM 994 C C . ILE A 1 122 ? -5.923 -8.594 14.604 1.00 97.88 122 ILE A C 1
ATOM 996 O O . ILE A 1 122 ? -4.725 -8.288 14.623 1.00 97.88 122 ILE A O 1
ATOM 1000 N N . GLU A 1 123 ? -6.351 -9.806 14.269 1.00 93.56 123 GLU A N 1
ATOM 1001 C CA . GLU A 1 123 ? -5.463 -10.896 13.897 1.00 93.56 123 GLU A CA 1
ATOM 1002 C C . GLU A 1 123 ? -5.409 -11.057 12.383 1.00 93.56 123 GLU A C 1
ATOM 1004 O O . GLU A 1 123 ? -6.386 -11.395 11.721 1.00 93.56 123 GLU A O 1
ATOM 1009 N N . LEU A 1 124 ? -4.218 -10.860 11.829 1.00 94.88 124 LEU A N 1
ATOM 1010 C CA . LEU A 1 124 ? -3.964 -11.122 10.425 1.00 94.88 124 LEU A CA 1
ATOM 1011 C C . LEU A 1 124 ? -3.560 -12.591 10.242 1.00 94.88 124 LEU A C 1
ATOM 1013 O O . LEU A 1 124 ? -2.583 -13.043 10.841 1.00 94.88 124 LEU A O 1
ATOM 1017 N N . THR A 1 125 ? -4.295 -13.327 9.407 1.00 96.62 125 THR A N 1
ATOM 1018 C CA . THR A 1 125 ? -3.995 -14.736 9.100 1.00 96.62 125 THR A CA 1
ATOM 1019 C C . THR A 1 125 ? -3.496 -14.895 7.669 1.00 96.62 125 THR A C 1
ATOM 1021 O O . THR A 1 125 ? -3.982 -14.218 6.763 1.00 96.62 125 THR A O 1
ATOM 1024 N N . GLU A 1 126 ? -2.570 -15.826 7.444 1.00 97.06 126 GLU A N 1
ATOM 1025 C CA . GLU A 1 126 ? -2.039 -16.118 6.103 1.00 97.06 126 GLU A CA 1
ATOM 1026 C C . GLU A 1 126 ?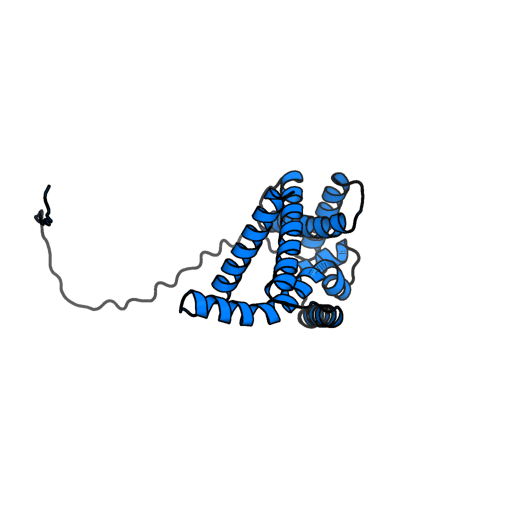 -3.145 -16.471 5.100 1.00 97.06 126 GLU A C 1
ATOM 1028 O O . GLU A 1 126 ? -3.166 -15.925 3.998 1.00 97.06 126 GLU A O 1
ATOM 1033 N N . ASP A 1 127 ? -4.126 -17.279 5.514 1.00 97.94 127 ASP A N 1
ATOM 1034 C CA . ASP A 1 127 ? -5.267 -17.659 4.674 1.00 97.94 127 ASP A CA 1
ATOM 1035 C C . ASP A 1 127 ? -6.093 -16.437 4.235 1.00 97.94 127 ASP A C 1
ATOM 1037 O O . ASP A 1 127 ? -6.508 -16.347 3.079 1.00 97.94 127 ASP A O 1
ATOM 1041 N N . SER A 1 128 ? -6.315 -15.471 5.137 1.00 97.69 128 SER A N 1
ATOM 1042 C CA . SER A 1 128 ? -7.060 -14.249 4.810 1.00 97.69 128 SER A CA 1
ATOM 1043 C C . SER A 1 128 ? -6.308 -13.339 3.836 1.00 97.69 128 SER A C 1
ATOM 1045 O O . SER A 1 128 ? -6.930 -12.765 2.939 1.00 97.69 128 SER A O 1
ATOM 1047 N N . ILE A 1 129 ? -4.979 -13.240 3.967 1.00 98.12 129 ILE A N 1
ATOM 1048 C CA . ILE A 1 129 ? -4.148 -12.449 3.052 1.00 98.12 129 ILE A CA 1
ATOM 1049 C C . ILE A 1 129 ? -4.128 -13.109 1.673 1.00 98.12 129 ILE A C 1
ATOM 1051 O O . ILE A 1 129 ? -4.362 -12.434 0.674 1.00 98.12 129 ILE A O 1
ATOM 1055 N N . GLU A 1 130 ? -3.898 -14.422 1.614 1.00 97.94 130 GLU A N 1
ATOM 1056 C CA . GLU A 1 130 ? -3.842 -15.179 0.360 1.00 97.94 130 GLU A CA 1
ATOM 1057 C C . GLU A 1 130 ? -5.178 -15.129 -0.387 1.00 97.94 130 GLU A C 1
ATOM 1059 O O . GLU A 1 130 ? -5.213 -14.923 -1.603 1.00 97.94 130 GLU A O 1
ATOM 1064 N N . GLN A 1 131 ? -6.295 -15.250 0.339 1.00 98.00 131 GLN A N 1
ATOM 1065 C CA . GLN A 1 131 ? -7.625 -15.097 -0.240 1.00 98.00 131 GLN A CA 1
ATOM 1066 C C . GLN A 1 131 ? -7.826 -13.689 -0.813 1.00 98.00 131 GLN A C 1
ATOM 1068 O O . GLN A 1 131 ? -8.370 -13.546 -1.909 1.00 98.00 131 GLN A O 1
ATOM 1073 N N . GLN A 1 132 ? -7.386 -12.652 -0.097 1.00 98.38 132 GLN A N 1
ATOM 1074 C CA . GLN A 1 132 ? -7.524 -11.270 -0.548 1.00 98.38 132 GLN A CA 1
ATOM 1075 C C . GLN A 1 132 ? -6.625 -10.954 -1.754 1.00 98.38 132 GLN A C 1
ATOM 1077 O O . GLN A 1 132 ? -7.074 -10.274 -2.676 1.00 98.38 132 GLN A O 1
ATOM 1082 N N . ALA A 1 133 ? -5.391 -11.462 -1.782 1.00 97.81 133 ALA A N 1
ATOM 1083 C CA . ALA A 1 133 ? -4.480 -11.317 -2.916 1.00 97.81 133 ALA A CA 1
ATOM 1084 C C . ALA A 1 133 ? -4.991 -12.070 -4.155 1.00 97.81 133 ALA A C 1
ATOM 1086 O O . ALA A 1 133 ? -4.993 -11.523 -5.256 1.00 97.81 133 ALA A O 1
ATOM 1087 N N . SER A 1 134 ? -5.512 -13.287 -3.969 1.00 97.88 134 SER A N 1
ATOM 1088 C CA . SER A 1 134 ? -6.127 -14.067 -5.052 1.00 97.88 134 SER A CA 1
ATOM 1089 C C . SER A 1 134 ? -7.369 -13.371 -5.610 1.00 97.88 134 SER A C 1
ATOM 1091 O O . SER A 1 134 ? -7.530 -13.284 -6.821 1.00 97.88 134 SER A O 1
ATOM 1093 N N . TYR A 1 135 ? -8.208 -12.791 -4.745 1.00 97.81 135 TYR A N 1
ATOM 1094 C CA . TYR A 1 135 ? -9.344 -11.979 -5.181 1.00 97.81 135 TYR A CA 1
ATOM 1095 C C . TYR A 1 135 ? -8.906 -10.749 -5.994 1.00 97.81 135 TYR A C 1
ATOM 1097 O O . TYR A 1 135 ? -9.552 -10.407 -6.984 1.00 97.81 135 TYR A O 1
ATOM 1105 N N . ALA A 1 136 ? -7.815 -10.084 -5.598 1.00 95.94 136 ALA A N 1
ATOM 1106 C CA . ALA A 1 136 ? -7.268 -8.959 -6.354 1.00 95.94 136 ALA A CA 1
ATOM 1107 C C . ALA A 1 136 ? -6.793 -9.394 -7.750 1.00 95.94 136 ALA A C 1
ATOM 1109 O O . ALA A 1 136 ? -7.142 -8.744 -8.733 1.00 95.94 136 ALA A O 1
ATOM 1110 N N . TYR A 1 137 ? -6.079 -10.518 -7.852 1.00 97.50 137 TYR A N 1
ATOM 1111 C CA . TYR A 1 137 ? -5.721 -11.106 -9.144 1.00 97.50 137 TYR A CA 1
ATOM 1112 C C . TYR A 1 137 ? -6.964 -11.431 -9.981 1.00 97.50 137 TYR A C 1
ATOM 1114 O O . TYR A 1 137 ? -7.051 -11.005 -11.133 1.00 97.50 137 TYR A O 1
ATOM 1122 N N . ASP A 1 138 ? -7.957 -12.104 -9.392 1.00 97.62 138 ASP A N 1
ATOM 1123 C CA . ASP A 1 138 ? -9.169 -12.517 -10.099 1.00 97.62 138 ASP A CA 1
ATOM 1124 C C . ASP A 1 138 ? -9.937 -11.333 -10.697 1.00 97.62 138 ASP A C 1
ATOM 1126 O O . ASP A 1 138 ? -10.495 -11.449 -11.789 1.00 97.62 138 ASP A O 1
ATOM 1130 N N . LEU A 1 139 ? -9.944 -10.196 -9.994 1.00 96.81 139 LEU A N 1
ATOM 1131 C CA . LEU A 1 139 ? -10.581 -8.956 -10.433 1.00 96.81 139 LEU A CA 1
ATOM 1132 C C . LEU A 1 139 ? -9.904 -8.345 -11.668 1.00 96.81 139 LEU A C 1
ATOM 1134 O O . LEU A 1 139 ? -10.581 -7.719 -12.484 1.00 96.81 139 LEU A O 1
ATOM 1138 N N . TYR A 1 140 ? -8.585 -8.502 -11.796 1.00 94.88 140 TYR A N 1
ATOM 1139 C CA . TYR A 1 140 ? -7.781 -7.819 -12.810 1.00 94.88 140 TYR A CA 1
ATOM 1140 C C . TYR A 1 140 ? -7.265 -8.727 -13.929 1.00 94.88 140 TYR A C 1
ATOM 1142 O O . TYR A 1 140 ? -6.819 -8.202 -14.942 1.00 94.88 140 TYR A O 1
ATOM 1150 N N . GLN A 1 141 ? -7.339 -10.056 -13.807 1.00 96.00 141 GLN A N 1
ATOM 1151 C CA . GLN A 1 141 ? -6.714 -10.985 -14.763 1.00 96.00 141 GLN A CA 1
ATOM 1152 C C . GLN A 1 141 ? -7.138 -10.777 -16.231 1.00 96.00 141 GLN A C 1
ATOM 1154 O O . GLN A 1 141 ? -6.317 -10.947 -17.130 1.00 96.00 141 GLN A O 1
ATOM 1159 N N . ASP A 1 142 ? -8.387 -10.368 -16.481 1.00 96.25 142 ASP A N 1
ATOM 1160 C CA . ASP A 1 142 ? -8.924 -10.159 -17.836 1.00 96.25 142 ASP A CA 1
ATOM 1161 C C . ASP A 1 142 ? -8.597 -8.772 -18.419 1.00 96.25 142 ASP A C 1
ATOM 1163 O O . ASP A 1 142 ? -8.682 -8.563 -19.630 1.00 96.25 142 ASP A O 1
ATOM 1167 N N . SER A 1 143 ? -8.265 -7.803 -17.564 1.00 96.88 143 SER A N 1
ATOM 1168 C CA . SER A 1 143 ? -7.974 -6.418 -17.948 1.00 96.88 143 SER A CA 1
ATOM 1169 C C . SER A 1 143 ? -7.052 -5.773 -16.908 1.00 96.88 143 SER A C 1
ATOM 1171 O O . SER A 1 143 ? -7.491 -4.888 -16.159 1.00 96.88 143 SER A O 1
ATOM 1173 N N . PRO A 1 144 ? -5.791 -6.223 -16.818 1.00 96.38 144 PRO A N 1
ATOM 1174 C CA . PRO A 1 144 ? -4.896 -5.761 -15.774 1.00 96.38 144 PRO A CA 1
ATOM 1175 C C . PRO A 1 144 ? -4.493 -4.298 -15.990 1.00 96.38 144 PRO A C 1
ATOM 1177 O O . PRO A 1 144 ? -4.376 -3.852 -17.134 1.00 96.38 144 PRO A O 1
ATOM 1180 N N . PRO A 1 145 ? -4.250 -3.531 -14.912 1.00 96.06 145 PRO A N 1
ATOM 1181 C CA . PRO A 1 145 ? -3.651 -2.209 -15.033 1.00 96.06 145 PRO A CA 1
ATOM 1182 C C . PRO A 1 145 ? -2.281 -2.302 -15.711 1.00 96.06 145 PRO A C 1
ATOM 1184 O O . PRO A 1 145 ? -1.484 -3.178 -15.366 1.00 96.06 145 PRO A O 1
ATOM 1187 N N . ALA A 1 146 ? -1.979 -1.364 -16.613 1.00 97.50 146 ALA A N 1
ATOM 1188 C CA . ALA A 1 146 ? -0.695 -1.329 -17.313 1.00 97.50 146 ALA A CA 1
ATOM 1189 C C . ALA A 1 146 ? 0.501 -1.317 -16.342 1.00 97.50 146 ALA A C 1
ATOM 1191 O O . ALA A 1 146 ? 1.510 -1.984 -16.569 1.00 97.50 146 ALA A O 1
ATOM 1192 N N . SER A 1 147 ? 0.340 -0.628 -15.209 1.00 97.31 147 SER A N 1
ATOM 1193 C CA . SER A 1 147 ? 1.324 -0.578 -14.130 1.00 97.31 147 SER A CA 1
ATOM 1194 C C . SER A 1 147 ? 1.613 -1.944 -13.518 1.00 97.31 147 SER A C 1
ATOM 1196 O O . SER A 1 147 ? 2.779 -2.296 -13.352 1.00 97.31 147 SER A O 1
ATOM 1198 N N . ALA A 1 148 ? 0.583 -2.744 -13.233 1.00 97.69 148 ALA A N 1
ATOM 1199 C CA . ALA A 1 148 ? 0.748 -4.082 -12.673 1.00 97.69 148 ALA A CA 1
ATOM 1200 C C . ALA A 1 148 ? 1.511 -5.000 -13.638 1.00 97.69 148 ALA A C 1
ATOM 1202 O O . ALA A 1 148 ? 2.435 -5.693 -13.218 1.00 97.69 148 ALA A O 1
ATOM 1203 N N . VAL A 1 149 ? 1.179 -4.962 -14.933 1.00 98.38 149 VAL A N 1
ATOM 1204 C CA . VAL A 1 149 ? 1.859 -5.778 -15.953 1.00 98.38 149 VAL A CA 1
ATOM 1205 C C . VAL A 1 149 ? 3.314 -5.345 -16.137 1.00 98.38 149 VAL A C 1
ATOM 1207 O O . VAL A 1 149 ? 4.212 -6.186 -16.096 1.00 98.38 149 VAL A O 1
ATOM 1210 N N . GLY A 1 150 ? 3.565 -4.043 -16.294 1.00 98.31 150 GLY A N 1
ATOM 1211 C CA . GLY A 1 150 ? 4.915 -3.510 -16.484 1.00 98.31 150 GLY A CA 1
ATOM 1212 C C . GLY A 1 150 ? 5.837 -3.804 -15.300 1.00 98.31 150 GLY A C 1
ATOM 1213 O O . GLY A 1 150 ? 6.943 -4.319 -15.485 1.00 98.31 150 GLY A O 1
ATOM 1214 N N . MET A 1 151 ? 5.355 -3.565 -14.074 1.00 98.50 151 MET A N 1
ATOM 1215 C CA . MET A 1 151 ? 6.094 -3.898 -12.853 1.00 98.50 151 MET A CA 1
ATOM 1216 C C . MET A 1 151 ? 6.347 -5.405 -12.734 1.00 98.50 151 MET A C 1
ATOM 1218 O O . MET A 1 151 ? 7.475 -5.807 -12.456 1.00 98.50 151 MET A O 1
ATOM 1222 N N . ALA A 1 152 ? 5.333 -6.249 -12.963 1.00 98.38 152 ALA A N 1
ATOM 1223 C CA . ALA A 1 152 ? 5.484 -7.703 -12.882 1.00 98.38 152 ALA A CA 1
ATOM 1224 C C . ALA A 1 152 ? 6.545 -8.224 -13.865 1.00 98.38 152 ALA A C 1
ATOM 1226 O O . ALA A 1 152 ? 7.417 -9.000 -13.471 1.00 98.38 152 ALA A O 1
ATOM 1227 N N . ASN A 1 153 ? 6.532 -7.734 -15.110 1.00 98.31 153 ASN A N 1
ATOM 1228 C CA . ASN A 1 153 ? 7.506 -8.107 -16.136 1.00 98.31 153 ASN A CA 1
ATOM 1229 C C . ASN A 1 153 ? 8.944 -7.737 -15.740 1.00 98.31 153 ASN A C 1
ATOM 1231 O O . ASN A 1 153 ? 9.839 -8.576 -15.855 1.00 98.31 153 ASN A O 1
ATOM 1235 N N . SER A 1 154 ? 9.168 -6.513 -15.246 1.00 98.19 154 SER A N 1
ATOM 1236 C CA . SER A 1 154 ? 10.485 -6.067 -14.759 1.00 98.19 154 SER A CA 1
ATOM 1237 C C . SER A 1 154 ? 10.968 -6.916 -13.576 1.00 98.19 154 SER A C 1
ATOM 1239 O O . SER A 1 154 ? 12.108 -7.387 -13.545 1.00 98.19 154 SER A O 1
ATOM 1241 N N . LEU A 1 155 ? 10.070 -7.200 -12.630 1.00 97.62 155 LEU A N 1
ATOM 1242 C CA . LEU A 1 155 ? 10.364 -7.984 -11.430 1.00 97.62 155 LEU A CA 1
ATOM 1243 C C . LEU A 1 155 ? 10.443 -9.497 -11.681 1.00 97.62 155 LEU A C 1
ATOM 1245 O O . LEU A 1 155 ? 10.739 -10.241 -10.748 1.00 97.62 155 LEU A O 1
ATOM 1249 N N . GLN A 1 156 ? 10.219 -9.950 -12.921 1.00 98.19 156 GLN A N 1
ATOM 1250 C CA . GLN A 1 156 ? 10.191 -11.364 -13.318 1.00 98.19 156 GLN A CA 1
ATOM 1251 C C . GLN A 1 156 ? 9.161 -12.188 -12.530 1.00 98.19 156 GLN A C 1
ATOM 1253 O O . GLN A 1 156 ? 9.386 -13.359 -12.221 1.00 98.19 156 GLN A O 1
ATOM 1258 N N . LEU A 1 157 ? 8.024 -11.569 -12.221 1.00 98.19 157 LEU A N 1
ATOM 1259 C CA . LEU A 1 157 ? 6.887 -12.192 -11.557 1.00 98.19 157 LEU A CA 1
ATOM 1260 C C . LEU A 1 157 ? 5.794 -12.491 -12.582 1.00 98.19 157 LEU A C 1
ATOM 1262 O O . LEU A 1 157 ? 5.619 -11.760 -13.559 1.00 98.19 157 LEU A O 1
ATOM 1266 N N . SER A 1 158 ? 5.013 -13.546 -12.347 1.00 98.31 158 SER A N 1
ATOM 1267 C CA . SER A 1 158 ? 3.709 -13.638 -13.002 1.00 98.31 158 SER A CA 1
ATOM 1268 C C . SER A 1 158 ? 2.784 -12.539 -12.460 1.00 98.31 158 SER A C 1
ATOM 1270 O O . SER A 1 158 ? 3.024 -11.990 -11.385 1.00 98.31 158 SER A O 1
ATOM 1272 N N . LEU A 1 159 ? 1.702 -12.214 -13.173 1.00 98.00 159 LEU A N 1
ATOM 1273 C CA . LEU A 1 159 ? 0.719 -11.253 -12.658 1.00 98.00 159 LEU A CA 1
ATOM 1274 C C . LEU A 1 159 ? 0.087 -11.736 -11.338 1.00 98.00 159 LEU A C 1
ATOM 1276 O O . LEU A 1 159 ? -0.188 -10.927 -10.458 1.00 98.00 159 LEU A O 1
ATOM 1280 N N . GLU A 1 160 ? -0.117 -13.046 -11.182 1.00 98.19 160 GLU A N 1
ATOM 1281 C CA . GLU A 1 160 ? -0.602 -13.639 -9.931 1.00 98.19 160 GLU A CA 1
ATOM 1282 C C . GLU A 1 160 ? 0.412 -13.425 -8.797 1.00 98.19 160 GLU A C 1
ATOM 1284 O O . GLU A 1 160 ? 0.058 -12.892 -7.743 1.00 98.19 160 GLU A O 1
ATOM 1289 N N . ASP A 1 161 ? 1.684 -13.755 -9.035 1.00 98.31 161 ASP A N 1
ATOM 1290 C CA . ASP A 1 161 ? 2.754 -13.578 -8.046 1.00 98.31 161 ASP A CA 1
ATOM 1291 C C . ASP A 1 161 ? 2.987 -12.098 -7.725 1.00 98.31 161 ASP A C 1
ATOM 1293 O O . ASP A 1 161 ? 3.307 -11.752 -6.591 1.00 98.31 161 ASP A O 1
ATOM 1297 N N . PHE A 1 162 ? 2.763 -11.190 -8.678 1.00 98.38 162 PHE A N 1
ATOM 1298 C CA . PHE A 1 162 ? 2.799 -9.755 -8.412 1.00 98.38 162 PHE A CA 1
ATOM 1299 C C . PHE A 1 162 ? 1.802 -9.370 -7.311 1.00 98.38 162 PHE A C 1
ATOM 1301 O O . PHE A 1 162 ? 2.196 -8.718 -6.345 1.00 98.38 162 PHE A O 1
ATOM 1308 N N . PHE A 1 163 ? 0.544 -9.814 -7.396 1.00 97.88 163 PHE A N 1
ATOM 1309 C CA . PHE A 1 163 ? -0.460 -9.517 -6.367 1.00 97.88 163 PHE A CA 1
ATOM 1310 C C . PHE A 1 163 ? -0.205 -10.255 -5.045 1.00 97.88 163 PHE A C 1
ATOM 1312 O O . PHE A 1 163 ? -0.496 -9.716 -3.976 1.00 97.88 163 PHE A O 1
ATOM 1319 N N . LYS A 1 164 ? 0.348 -11.473 -5.095 1.00 97.44 164 LYS A N 1
ATOM 1320 C CA . LYS A 1 164 ? 0.610 -12.296 -3.900 1.00 97.44 164 LYS A CA 1
ATOM 1321 C C . LYS A 1 164 ? 1.884 -11.928 -3.154 1.00 97.44 164 LYS A C 1
ATOM 1323 O O . LYS A 1 164 ? 1.934 -12.068 -1.930 1.00 97.44 164 LYS A O 1
ATOM 1328 N N . GLU A 1 165 ? 2.899 -11.457 -3.870 1.00 96.19 165 GLU A N 1
ATOM 1329 C CA . GLU A 1 165 ? 4.227 -11.190 -3.329 1.00 96.19 165 GLU A CA 1
ATOM 1330 C C . GLU A 1 165 ? 4.543 -9.703 -3.300 1.00 96.19 165 GLU A C 1
ATOM 1332 O O . GLU A 1 165 ? 4.768 -9.161 -2.216 1.00 96.19 165 GLU A O 1
ATOM 1337 N N . PHE A 1 166 ? 4.583 -9.026 -4.453 1.00 97.44 166 PHE A N 1
ATOM 1338 C CA . PHE A 1 166 ? 4.975 -7.617 -4.513 1.00 97.44 166 PHE A CA 1
ATOM 1339 C C . PHE A 1 166 ? 3.926 -6.740 -3.834 1.00 97.44 166 PHE A C 1
ATOM 1341 O O . PHE A 1 166 ? 4.267 -6.018 -2.896 1.00 97.44 166 PHE A O 1
ATOM 1348 N N . ASP A 1 167 ? 2.666 -6.896 -4.237 1.00 97.19 167 ASP A N 1
ATOM 1349 C CA . ASP A 1 167 ? 1.530 -6.090 -3.794 1.00 97.19 167 ASP A CA 1
ATOM 1350 C C . ASP A 1 167 ? 0.796 -6.636 -2.565 1.00 97.19 167 ASP A C 1
ATOM 1352 O O . ASP A 1 167 ? -0.256 -6.138 -2.161 1.00 97.19 167 ASP A O 1
ATOM 1356 N N . ARG A 1 168 ? 1.397 -7.637 -1.917 1.00 97.31 168 ARG A N 1
ATOM 1357 C CA . ARG A 1 168 ? 0.867 -8.294 -0.722 1.00 97.31 168 ARG A CA 1
ATOM 1358 C C . ARG A 1 168 ? 0.446 -7.316 0.375 1.00 97.31 168 ARG A C 1
ATOM 1360 O O . ARG A 1 168 ? -0.553 -7.545 1.048 1.00 97.31 168 ARG A O 1
ATOM 1367 N N . ASP A 1 169 ? 1.183 -6.224 0.564 1.00 96.94 169 ASP A N 1
ATOM 1368 C CA . ASP A 1 169 ? 0.884 -5.225 1.591 1.00 96.94 169 ASP A CA 1
ATOM 1369 C C . ASP A 1 169 ? -0.484 -4.550 1.389 1.00 96.94 169 ASP A C 1
ATOM 1371 O O . ASP A 1 169 ? -1.160 -4.249 2.375 1.00 96.94 169 ASP A O 1
ATOM 1375 N N . HIS A 1 170 ? -0.960 -4.408 0.147 1.00 96.62 170 HIS A N 1
ATOM 1376 C CA . HIS A 1 170 ? -2.324 -3.945 -0.122 1.00 96.62 170 HIS A CA 1
ATOM 1377 C C . HIS A 1 170 ? -3.374 -4.980 0.301 1.00 96.62 170 HIS A C 1
ATOM 1379 O O . HIS A 1 170 ? -4.420 -4.606 0.849 1.00 96.62 170 HIS A O 1
ATOM 1385 N N . ALA A 1 171 ? -3.099 -6.275 0.114 1.00 98.00 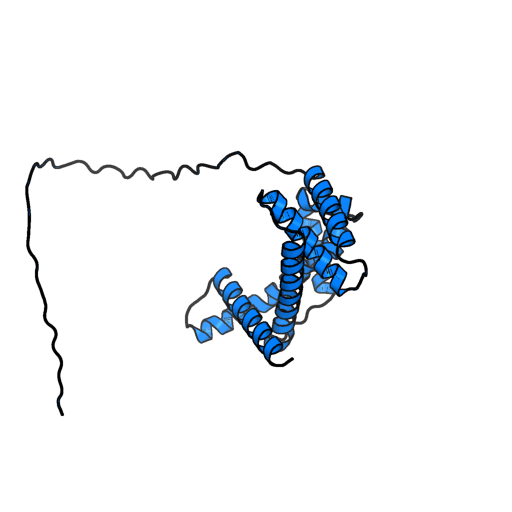171 ALA A N 1
ATOM 1386 C CA . ALA A 1 171 ? -3.966 -7.345 0.602 1.00 98.00 171 ALA A CA 1
ATOM 1387 C C . ALA A 1 171 ? -4.017 -7.359 2.139 1.00 98.00 171 ALA A C 1
ATOM 1389 O O . ALA A 1 171 ? -5.108 -7.337 2.709 1.00 98.00 171 ALA A O 1
ATOM 1390 N N . GLU A 1 172 ? -2.862 -7.287 2.811 1.00 98.25 172 GLU A N 1
ATOM 1391 C CA . GLU A 1 172 ? -2.777 -7.195 4.276 1.00 98.25 172 GLU A CA 1
ATOM 1392 C C . GLU A 1 172 ? -3.577 -6.004 4.815 1.00 98.25 172 GLU A C 1
ATOM 1394 O O . GLU A 1 172 ? -4.412 -6.157 5.710 1.00 98.25 172 GLU A O 1
ATOM 1399 N N . ARG A 1 173 ? -3.371 -4.814 4.234 1.00 97.62 173 ARG A N 1
ATOM 1400 C CA . ARG A 1 173 ? -4.073 -3.589 4.634 1.00 97.62 173 ARG A CA 1
ATOM 1401 C C . ARG A 1 173 ? -5.581 -3.713 4.446 1.00 97.62 173 ARG A C 1
ATOM 1403 O O . ARG A 1 173 ? -6.336 -3.270 5.308 1.00 97.62 173 ARG A O 1
ATOM 1410 N N . THR A 1 174 ? -6.023 -4.333 3.354 1.00 97.88 174 THR A N 1
ATOM 1411 C CA . THR A 1 174 ? -7.449 -4.543 3.070 1.00 97.88 174 THR A CA 1
ATOM 1412 C C . THR A 1 174 ? -8.094 -5.483 4.085 1.00 97.88 174 THR A C 1
ATOM 1414 O O . THR A 1 174 ? -9.177 -5.179 4.589 1.00 97.88 174 THR A O 1
ATOM 1417 N N . VAL A 1 175 ? -7.425 -6.590 4.425 1.00 98.44 175 VAL A N 1
ATOM 1418 C CA . VAL A 1 175 ? -7.909 -7.533 5.444 1.00 98.44 175 VAL A CA 1
ATOM 1419 C C . VAL A 1 175 ? -8.034 -6.838 6.797 1.00 98.44 175 VAL A C 1
ATOM 1421 O O . VAL A 1 175 ? -9.109 -6.867 7.393 1.00 98.44 175 VAL A O 1
ATOM 1424 N N . ILE A 1 176 ? -6.980 -6.144 7.240 1.00 98.56 176 ILE A N 1
ATOM 1425 C CA . ILE A 1 176 ? -7.002 -5.423 8.519 1.00 98.56 176 ILE A CA 1
ATOM 1426 C C . ILE A 1 176 ? -8.108 -4.370 8.514 1.00 98.56 176 ILE A C 1
ATOM 1428 O O . ILE A 1 176 ? -8.889 -4.296 9.457 1.00 98.56 176 ILE A O 1
ATOM 1432 N N . TRP A 1 177 ? -8.217 -3.567 7.452 1.00 98.31 177 TRP A N 1
ATOM 1433 C CA . TRP A 1 177 ? -9.199 -2.486 7.390 1.00 98.31 177 TRP A CA 1
ATOM 1434 C C . TRP A 1 177 ? -10.642 -2.985 7.456 1.00 98.31 177 TRP A C 1
ATOM 1436 O O . TRP A 1 177 ? -11.481 -2.348 8.090 1.00 98.31 177 TRP A O 1
ATOM 1446 N N . LYS A 1 178 ? -10.935 -4.139 6.848 1.00 97.88 178 LYS A N 1
ATOM 1447 C CA . LYS A 1 178 ? -12.267 -4.755 6.881 1.00 97.88 178 LYS A CA 1
ATOM 1448 C C . LYS A 1 178 ? -12.744 -5.041 8.309 1.00 97.88 178 LYS A C 1
ATOM 1450 O O . LYS A 1 178 ? -13.933 -4.890 8.584 1.00 97.88 178 LYS A O 1
ATOM 1455 N N . GLU A 1 179 ? -11.834 -5.433 9.196 1.00 98.06 179 GLU A N 1
ATOM 1456 C CA . GLU A 1 179 ? -12.126 -5.695 10.610 1.00 98.06 179 GLU A CA 1
ATOM 1457 C C . GLU A 1 179 ? -12.008 -4.433 11.470 1.00 98.06 179 GLU A C 1
ATOM 1459 O O . GLU A 1 179 ? -12.830 -4.200 12.355 1.00 98.06 179 GLU A O 1
ATOM 1464 N N . LEU A 1 180 ? -11.030 -3.579 11.166 1.00 98.31 180 LEU A N 1
ATOM 1465 C CA . LEU A 1 180 ? -10.732 -2.369 11.926 1.00 98.31 180 LEU A CA 1
ATOM 1466 C C . LEU A 1 180 ? -11.805 -1.296 11.774 1.00 98.31 180 LEU A C 1
ATOM 1468 O O . LEU A 1 180 ? -12.207 -0.671 12.754 1.00 98.31 180 LEU A O 1
ATOM 1472 N N . TYR A 1 181 ? -12.282 -1.083 10.549 1.00 97.94 181 TYR A N 1
ATOM 1473 C CA . TYR A 1 181 ? -13.236 -0.029 10.225 1.00 97.94 181 TYR A CA 1
ATOM 1474 C C . TYR A 1 181 ? -14.481 -0.008 11.131 1.00 97.94 181 TYR A C 1
ATOM 1476 O O . TYR A 1 181 ? -14.755 1.047 11.708 1.00 97.94 181 TYR A O 1
ATOM 1484 N N . PRO A 1 182 ? -15.237 -1.114 11.315 1.00 97.50 182 PRO A N 1
ATOM 1485 C CA . PRO A 1 182 ? -16.419 -1.091 12.177 1.00 97.50 182 PRO A CA 1
ATOM 1486 C C . PRO A 1 182 ? -16.086 -0.801 13.649 1.00 97.50 182 PRO A C 1
ATOM 1488 O O . PRO A 1 182 ? -16.888 -0.165 14.333 1.00 97.50 182 PRO A O 1
ATOM 1491 N N . ILE A 1 183 ? -14.909 -1.217 14.132 1.00 97.88 183 ILE A N 1
ATOM 1492 C CA . ILE A 1 183 ? -14.460 -0.952 15.506 1.00 97.88 183 ILE A CA 1
ATOM 1493 C C . ILE A 1 183 ? -14.168 0.541 15.683 1.00 97.88 183 ILE A C 1
ATOM 1495 O O . ILE A 1 183 ? -14.680 1.168 16.611 1.00 97.88 183 ILE A O 1
ATOM 1499 N N . LEU A 1 184 ? -13.402 1.130 14.760 1.00 97.56 184 LEU A N 1
ATOM 1500 C CA . LEU A 1 184 ? -13.090 2.560 14.781 1.00 97.56 184 LEU A CA 1
ATOM 1501 C C . LEU A 1 184 ? -14.340 3.425 14.615 1.00 97.56 184 LEU A C 1
ATOM 1503 O O . LEU A 1 184 ? -14.486 4.433 15.301 1.00 97.56 184 LEU A O 1
ATOM 1507 N N . GLN A 1 185 ? -15.264 3.022 13.740 1.00 96.94 185 GLN A N 1
ATOM 1508 C CA . GLN A 1 185 ? -16.530 3.727 13.558 1.00 96.94 185 GLN A CA 1
ATOM 1509 C C . GLN A 1 185 ? -17.333 3.775 14.864 1.00 96.94 185 GLN A C 1
ATOM 1511 O O . GLN A 1 185 ? -17.857 4.831 15.215 1.00 96.94 185 GLN A O 1
ATOM 1516 N N . ALA A 1 186 ? -17.420 2.657 15.591 1.00 96.25 186 ALA A N 1
ATOM 1517 C CA . ALA A 1 186 ? -18.093 2.616 16.886 1.00 96.25 186 ALA A CA 1
AT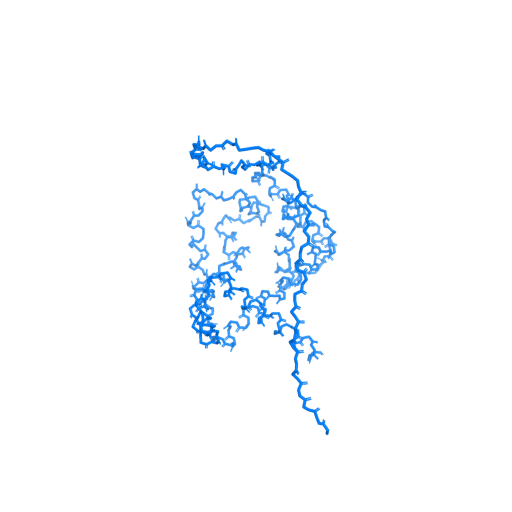OM 1518 C C . ALA A 1 186 ? -17.374 3.495 17.923 1.00 96.25 186 ALA A C 1
ATOM 1520 O O . ALA A 1 186 ? -18.015 4.349 18.535 1.00 96.25 186 ALA A O 1
ATOM 1521 N N . LYS A 1 187 ? -16.047 3.351 18.050 1.00 96.06 187 LYS A N 1
ATOM 1522 C CA . LYS A 1 187 ? -15.208 4.146 18.960 1.00 96.06 187 LYS A CA 1
ATOM 1523 C C . LYS A 1 187 ? -15.394 5.650 18.739 1.00 96.06 187 LYS A C 1
ATOM 1525 O O . LYS A 1 187 ? -15.747 6.373 19.665 1.00 96.06 187 LYS A O 1
ATOM 1530 N N . TYR A 1 188 ? -15.202 6.134 17.513 1.00 95.31 188 TYR A N 1
ATOM 1531 C CA . TYR A 1 188 ? -15.247 7.572 17.240 1.00 95.31 188 TYR A CA 1
ATOM 1532 C C . TYR A 1 188 ? -16.662 8.147 17.303 1.00 95.31 188 TYR A C 1
ATOM 1534 O O . TYR A 1 188 ? -16.833 9.298 17.703 1.00 95.31 188 TYR A O 1
ATOM 1542 N N . ARG A 1 189 ? -17.693 7.349 16.993 1.00 94.25 189 ARG A N 1
ATOM 1543 C CA . ARG A 1 189 ? -19.084 7.746 17.246 1.00 94.25 189 ARG A CA 1
ATOM 1544 C C . ARG A 1 189 ? -19.331 7.973 18.738 1.00 94.25 189 ARG A C 1
ATOM 1546 O O . ARG A 1 189 ? -20.028 8.922 19.091 1.00 94.25 189 ARG A O 1
ATOM 1553 N N . GLU A 1 190 ? -18.804 7.108 19.602 1.00 92.56 190 GLU A N 1
ATOM 1554 C CA . GLU A 1 190 ? -18.941 7.247 21.056 1.00 92.56 190 GLU A CA 1
ATOM 1555 C C . GLU A 1 190 ? -18.185 8.468 21.600 1.00 92.56 190 GLU A C 1
ATOM 1557 O O . GLU A 1 190 ? -18.693 9.145 22.494 1.00 92.56 190 GLU A O 1
ATOM 1562 N N . GLU A 1 191 ? -17.013 8.778 21.043 1.00 92.06 191 GLU A N 1
ATOM 1563 C CA . GLU A 1 191 ? -16.187 9.921 21.452 1.00 92.06 191 GLU A CA 1
ATOM 1564 C C . GLU A 1 191 ? -16.759 11.273 20.994 1.00 92.06 191 GLU A C 1
ATOM 1566 O O . GLU A 1 191 ? -16.831 12.214 21.787 1.00 92.06 191 GLU A O 1
ATOM 1571 N N . ASP A 1 192 ? -17.197 11.373 19.735 1.00 88.62 192 ASP A N 1
ATOM 1572 C CA . ASP A 1 192 ? -17.590 12.652 19.127 1.00 88.62 192 ASP A CA 1
ATOM 1573 C C . ASP A 1 192 ? -19.106 12.883 19.096 1.00 88.62 192 ASP A C 1
ATOM 1575 O O . ASP A 1 192 ? -19.567 14.008 18.886 1.00 88.62 192 ASP A O 1
ATOM 1579 N N . GLY A 1 193 ? -19.905 11.824 19.245 1.00 84.31 193 GLY A N 1
ATOM 1580 C CA . GLY A 1 193 ? -21.356 11.883 19.067 1.00 84.31 193 GLY A CA 1
ATOM 1581 C C . GLY A 1 193 ? -21.803 12.133 17.619 1.00 84.31 193 GLY A C 1
ATOM 1582 O O . GLY A 1 193 ? -22.951 12.529 17.405 1.00 84.31 193 GLY A O 1
ATOM 1583 N N . VAL A 1 194 ? -20.922 11.926 16.631 1.00 83.44 194 VAL A N 1
ATOM 1584 C CA . VAL A 1 194 ? -21.191 12.129 15.197 1.00 83.44 194 VAL A CA 1
ATOM 1585 C C . VAL A 1 194 ? -20.766 10.903 14.391 1.00 83.44 194 VAL A C 1
ATOM 1587 O O . VAL A 1 194 ? -19.748 10.277 14.674 1.00 83.44 194 VAL A O 1
ATOM 1590 N N . ASP A 1 195 ? -21.550 10.579 13.361 1.00 88.06 195 ASP A N 1
ATOM 1591 C CA . ASP A 1 195 ? -21.174 9.590 12.353 1.00 88.06 195 ASP A CA 1
ATOM 1592 C C . ASP A 1 195 ? -20.142 10.171 11.392 1.00 88.06 195 ASP A C 1
ATOM 1594 O O . ASP A 1 195 ? -20.456 11.021 10.558 1.00 88.06 195 ASP A O 1
ATOM 1598 N N . LEU A 1 196 ? -18.907 9.695 11.520 1.00 90.50 196 LEU A N 1
ATOM 1599 C CA . LEU A 1 196 ? -17.822 10.016 10.606 1.00 90.50 196 LEU A CA 1
ATOM 1600 C C . LEU A 1 196 ? -17.918 9.162 9.337 1.00 90.50 196 LEU A C 1
ATOM 1602 O O . LEU A 1 196 ? -18.248 7.972 9.386 1.00 90.50 196 LEU A O 1
ATOM 1606 N N . ASP A 1 197 ? -17.597 9.767 8.194 1.00 93.81 197 ASP A N 1
ATOM 1607 C CA . ASP A 1 197 ? -17.401 9.020 6.957 1.00 93.81 197 ASP A CA 1
ATOM 1608 C C . ASP A 1 197 ? -16.090 8.211 6.985 1.00 93.81 197 ASP A C 1
ATOM 1610 O O . ASP A 1 197 ? -15.250 8.337 7.881 1.00 93.81 197 ASP A O 1
ATOM 1614 N N . THR A 1 198 ? -15.909 7.345 5.987 1.00 92.56 198 THR A N 1
ATOM 1615 C CA . THR A 1 198 ? -14.745 6.454 5.908 1.00 92.56 198 THR A CA 1
ATOM 1616 C C . THR A 1 198 ? -13.414 7.196 5.816 1.00 92.56 198 THR A C 1
ATOM 1618 O O . THR A 1 198 ? -12.419 6.705 6.348 1.00 92.56 198 THR A O 1
ATOM 1621 N N . VAL A 1 199 ? -13.384 8.369 5.180 1.00 95.19 199 VAL A N 1
ATOM 1622 C CA . VAL A 1 199 ? -12.158 9.162 5.028 1.00 95.19 199 VAL A CA 1
ATOM 1623 C C . VAL A 1 199 ? -11.763 9.761 6.374 1.00 95.19 199 VAL A C 1
ATOM 1625 O O . VAL A 1 199 ? -10.612 9.628 6.784 1.00 95.19 199 VAL A O 1
ATOM 1628 N N . ALA A 1 200 ? -12.719 10.333 7.105 1.00 95.69 200 ALA A N 1
ATOM 1629 C CA . ALA A 1 200 ? -12.486 10.889 8.434 1.00 95.69 200 ALA A CA 1
ATOM 1630 C C . ALA A 1 200 ? -12.037 9.818 9.446 1.00 95.69 200 ALA A C 1
ATOM 1632 O O . ALA A 1 200 ? -11.118 10.060 10.230 1.00 95.69 200 ALA A O 1
ATOM 1633 N N . ILE A 1 201 ? -12.620 8.614 9.398 1.00 97.00 201 ILE A N 1
ATOM 1634 C CA . ILE A 1 201 ? -12.195 7.484 10.244 1.00 97.00 201 ILE A CA 1
ATOM 1635 C C . ILE A 1 201 ? -10.751 7.074 9.914 1.00 97.00 201 ILE A C 1
ATOM 1637 O O . ILE A 1 201 ? -9.937 6.897 10.821 1.00 97.00 201 ILE A O 1
ATOM 1641 N N . ALA A 1 202 ? -10.407 6.953 8.627 1.00 96.94 202 ALA A N 1
ATOM 1642 C CA . ALA A 1 202 ? -9.051 6.608 8.200 1.00 96.94 202 ALA A CA 1
ATOM 1643 C C . ALA A 1 202 ? -8.025 7.681 8.595 1.00 96.94 202 ALA A C 1
ATOM 1645 O O . ALA A 1 202 ? -6.909 7.345 9.001 1.00 96.94 202 ALA A O 1
ATOM 1646 N N . GLN A 1 203 ? -8.401 8.960 8.519 1.00 97.00 203 GLN A N 1
ATOM 1647 C CA . GLN A 1 203 ? -7.553 10.065 8.951 1.00 97.00 203 GLN A CA 1
ATOM 1648 C C . GLN A 1 203 ? -7.280 9.998 10.456 1.00 97.00 203 GLN A C 1
ATOM 1650 O O . GLN A 1 203 ? -6.120 10.028 10.854 1.00 97.00 203 GLN A O 1
ATOM 1655 N N . ARG A 1 204 ? -8.313 9.828 11.287 1.00 96.75 204 ARG A N 1
ATOM 1656 C CA . ARG A 1 204 ? -8.130 9.714 12.741 1.00 96.75 204 ARG A CA 1
ATOM 1657 C C . ARG A 1 204 ? -7.260 8.532 13.138 1.00 96.75 204 ARG A C 1
ATOM 1659 O O . ARG A 1 204 ? -6.351 8.681 13.947 1.00 96.75 204 ARG A O 1
ATOM 1666 N N . TYR A 1 205 ? -7.470 7.376 12.520 1.00 98.19 205 TYR A N 1
ATOM 1667 C CA . TYR A 1 205 ? -6.598 6.236 12.780 1.00 98.19 205 TYR A CA 1
ATOM 1668 C C . TYR A 1 205 ? -5.152 6.511 12.348 1.00 98.19 205 TYR A C 1
ATOM 1670 O O . TYR A 1 205 ? -4.209 6.112 13.024 1.00 98.19 205 TYR A O 1
ATOM 1678 N N . SER A 1 206 ? -4.958 7.251 11.254 1.00 97.94 206 SER A N 1
ATOM 1679 C CA . SER A 1 206 ? -3.623 7.688 10.836 1.00 97.94 206 SER A CA 1
ATOM 1680 C C . SER A 1 206 ? -2.967 8.609 11.868 1.00 97.94 206 SER A C 1
ATOM 1682 O O . SER A 1 206 ? -1.768 8.481 12.101 1.00 97.94 206 SER A O 1
ATOM 1684 N N . GLU A 1 207 ? -3.732 9.494 12.511 1.00 97.81 207 GLU A N 1
ATOM 1685 C CA . GLU A 1 207 ? -3.250 10.345 13.606 1.00 97.81 207 GLU A CA 1
ATOM 1686 C C . GLU A 1 207 ? -2.807 9.503 14.817 1.00 97.81 207 GLU A C 1
ATOM 1688 O O . GLU A 1 207 ? -1.716 9.734 15.339 1.00 97.81 207 GLU A O 1
ATOM 1693 N N . GLU A 1 208 ? -3.565 8.464 15.192 1.00 97.88 208 GLU A N 1
ATOM 1694 C CA . GLU A 1 208 ? -3.164 7.528 16.259 1.00 97.88 208 GLU A CA 1
ATOM 1695 C C . GLU A 1 208 ? -1.847 6.800 15.935 1.00 97.88 208 GLU A C 1
ATOM 1697 O O . GLU A 1 208 ? -0.985 6.633 16.801 1.00 97.88 208 GLU A O 1
ATOM 1702 N N . VAL A 1 209 ? -1.655 6.390 14.677 1.00 98.06 209 VAL A N 1
ATOM 1703 C CA . VAL A 1 209 ? -0.409 5.748 14.224 1.00 98.06 209 VAL A CA 1
ATOM 1704 C C . VAL A 1 209 ? 0.780 6.704 14.345 1.00 98.06 209 VAL A C 1
ATOM 1706 O O . VAL A 1 209 ? 1.845 6.310 14.825 1.00 98.06 209 VAL A O 1
ATOM 1709 N N . LEU A 1 210 ? 0.608 7.970 13.953 1.00 97.31 210 LEU A N 1
ATOM 1710 C CA . LEU A 1 210 ? 1.656 8.990 14.065 1.00 97.31 210 LEU A CA 1
ATOM 1711 C C . LEU A 1 210 ? 2.003 9.304 15.529 1.00 97.31 210 LEU A C 1
ATOM 1713 O O . LEU A 1 210 ? 3.182 9.448 15.864 1.00 97.31 210 LEU A O 1
ATOM 1717 N N . GLU A 1 211 ? 1.005 9.363 16.413 1.00 97.06 211 GLU A N 1
ATOM 1718 C CA . GLU A 1 211 ? 1.220 9.532 17.854 1.00 97.06 211 GLU A CA 1
ATOM 1719 C C . GLU A 1 211 ? 2.007 8.353 18.450 1.00 97.06 211 GLU A C 1
ATOM 1721 O O . GLU A 1 211 ? 2.962 8.554 19.215 1.00 97.06 211 GLU A O 1
ATOM 1726 N N . SER A 1 212 ? 1.673 7.122 18.047 1.00 96.06 212 SER A N 1
ATOM 1727 C CA . SER A 1 212 ? 2.385 5.915 18.481 1.00 96.06 212 SER A CA 1
ATOM 1728 C C . SER A 1 212 ? 3.852 5.912 18.027 1.00 96.06 212 SER A C 1
ATOM 1730 O O . SER A 1 212 ? 4.759 5.667 18.834 1.00 96.06 212 SER A O 1
ATOM 1732 N N . LEU A 1 213 ? 4.117 6.279 16.764 1.00 93.56 213 LEU A N 1
ATOM 1733 C CA . LEU A 1 213 ? 5.478 6.428 16.229 1.00 93.56 213 LEU A CA 1
ATOM 1734 C C . LEU A 1 213 ? 6.299 7.451 17.024 1.00 93.56 213 LEU A C 1
ATOM 1736 O O . LEU A 1 213 ? 7.437 7.166 17.411 1.00 93.56 213 LEU A O 1
ATOM 1740 N N . SER A 1 214 ? 5.720 8.625 17.296 1.00 92.19 214 SER A N 1
ATOM 1741 C CA . SER A 1 214 ? 6.386 9.691 18.053 1.00 92.19 214 SER A CA 1
ATOM 1742 C C . SER A 1 214 ? 6.734 9.235 19.472 1.00 92.19 214 SER A C 1
ATOM 1744 O O . SER A 1 214 ? 7.869 9.399 19.927 1.00 92.19 214 SER A O 1
ATOM 1746 N N . THR A 1 215 ? 5.794 8.566 20.144 1.00 90.00 215 THR A N 1
ATOM 1747 C CA . THR A 1 215 ? 5.993 8.053 21.503 1.00 90.00 215 THR A CA 1
ATOM 1748 C C . THR A 1 215 ? 7.125 7.027 21.555 1.00 90.00 215 THR A C 1
ATOM 1750 O O . THR A 1 215 ? 7.969 7.085 22.454 1.00 90.00 215 THR A O 1
ATOM 1753 N N . ARG A 1 216 ? 7.214 6.112 20.581 1.00 84.69 216 ARG A N 1
ATOM 1754 C CA . ARG A 1 216 ? 8.306 5.127 20.526 1.00 84.69 216 ARG A CA 1
ATOM 1755 C C . ARG A 1 216 ? 9.672 5.787 20.334 1.00 84.69 216 ARG A C 1
ATOM 1757 O O . ARG A 1 216 ? 10.601 5.421 21.046 1.00 84.69 216 ARG A O 1
ATOM 1764 N N . ALA A 1 217 ? 9.775 6.775 19.445 1.00 79.38 217 ALA A N 1
ATOM 1765 C CA . ALA A 1 217 ? 11.026 7.488 19.181 1.00 79.38 217 ALA A CA 1
ATOM 1766 C C . ALA A 1 217 ? 11.559 8.253 20.407 1.00 79.38 217 ALA A C 1
ATOM 1768 O O . ALA A 1 217 ? 12.766 8.400 20.567 1.00 79.38 217 ALA A O 1
ATOM 1769 N N . THR A 1 218 ? 10.678 8.728 21.295 1.00 79.88 218 THR A N 1
ATOM 1770 C CA . THR A 1 218 ? 11.101 9.404 22.539 1.00 79.88 218 THR A CA 1
ATOM 1771 C C . THR A 1 218 ? 11.586 8.457 23.639 1.00 79.88 218 THR A C 1
ATOM 1773 O O . THR A 1 218 ? 12.276 8.899 24.557 1.00 79.88 218 THR A O 1
ATOM 1776 N N . ASN A 1 219 ? 11.229 7.172 23.564 1.00 72.44 219 ASN A N 1
ATOM 1777 C CA . ASN A 1 219 ? 11.533 6.170 24.589 1.00 72.44 219 ASN A CA 1
ATOM 1778 C C . ASN A 1 219 ? 12.705 5.238 24.219 1.00 72.44 219 ASN A C 1
ATOM 1780 O O . ASN A 1 219 ? 13.099 4.415 25.049 1.00 72.44 219 ASN A O 1
ATOM 1784 N N . SER A 1 220 ? 13.230 5.340 22.994 1.00 65.19 220 SER A N 1
ATOM 1785 C CA . SER A 1 220 ? 14.413 4.623 22.487 1.00 65.19 220 SER A CA 1
ATOM 1786 C C . SER A 1 220 ? 15.694 5.425 22.675 1.00 65.19 220 SER A C 1
ATOM 1788 O O . SER A 1 220 ? 16.703 4.826 23.105 1.00 65.19 220 SER A O 1
#

Foldseek 3Di:
DDDDDDDDDDDDDDDDDDDDDDDDDDDDPDPPPPPPPPPVPQPPDFLQNLLVLLLVQQVLLCVVDVDDDPLSLQLSLQLSVVSVVCVSVVHDDDSVRSSVRSNVVSLLLVLLVVCLCPVVVDDDDPVQLLVQLVVVCVVPVVPHDSNLNSNCVNVVHDSSCSSVPSVSSVSRCVSSCVSVVVVLQVVVCVVPVDRDDPVVSVVVSSVVSVVVVVVVVVVD

Radius of gyration: 26.88 Å; chains: 1; bounding box: 64×75×65 Å

Secondary structure (DSSP, 8-state):
---------------------------------------TT-----HHHHHHHHHHHHHHHHHH--S--HHHHHHHHHHHHHHHHHHHTT----HHHHHHHHHHHHHHHHHHHHHHHHHH-PPP-HHHHHHHHHHHHHHHTTS--HHHHHHHHHTT--HHHIIIIITHHHHHHHHHHHHHHHHHHHHHHHHHSS---HHHHHHHHHHHHHHHHHHHHHH-

pLDDT: mean 84.14, std 22.44, range [31.41, 98.69]

Sequence (220 aa):
MKASILIIIIGILAGCSESSTSINTPSQVEPETVELILDNDQQVLDEIDYQIFTDEAVEVFNSMIPYQSEQSDQIRKWFIRYYIQMKEAGEVWSPDEMMTLAQERTMYEHEWKQLAKTNYEIELTEDSIEQQASYAYDLYQDSPPASAVGMANSLQLSLEDFFKEFDRDHAERTVIWKELYPILQAKYREEDGVDLDTVAIAQRYSEEVLESLSTRATNS